Protein AF-A0A4Y9XSY0-F1 (afdb_monomer)

Solvent-accessible surface area (backbone atoms only — not comparable to full-atom values): 12096 Å² total; per-residue (Å²): 140,86,88,85,84,86,86,82,88,79,80,91,76,81,90,73,87,72,81,80,71,83,76,76,81,75,75,74,72,79,76,74,82,82,77,76,49,76,43,68,35,44,34,51,94,69,60,50,71,41,79,90,76,58,26,40,34,36,39,56,67,52,86,50,99,59,61,50,34,76,60,30,32,37,35,37,22,52,83,94,41,76,79,47,47,26,28,33,65,47,81,72,44,73,30,58,38,33,38,28,30,31,34,44,88,38,63,84,46,35,30,41,35,35,50,49,93,48,44,47,67,52,72,68,57,42,48,50,50,58,77,40,37,88,78,31,45,68,64,66,69,58,56,79,91,44,60,84,38,76,61,63,70,43,90,89,50,80,72,67,82,74,91,67,51,69,70,56,48,54,54,48,54,54,52,51,60,68,72,63,81,80,85,89,77,84,73,84,81,83,82,130

Sequence (192 aa):
MFLTFSVGKGKPNAHATSTTVPHEAHTSEPNPPSYAVAIDVAVYDEPEVDISTNSETWVVSEQPGRPLARGHILTLKLGDHAIGSGRISKVAGLARHWVTFRLAGARDGLQIRVPVPWVGLSGYTSYIHTSQFHELSPTPEPHIMFRGSPPFADPDTNPYEFELTTGKEIRLLAKLRTISPECEGLEEHDDD

Secondary structure (DSSP, 8-state):
-PPP-----PPPPP--------------PPPPP----EEEEEB-SSPEEETTTTEEEEEB-S--SS-B-TT-EEEEEETTEEEEEEEEEEEEEE-SSEEEEEEESSSTTEEEEEEGGGB---HHHHHHHHHTGGGS--PSPPPTTTTTSGGGS-TTS--------HHHHHHHHHHHHHH---S---------

Radius of gyration: 26.33 Å; Cα contacts (8 Å, |Δi|>4): 259; chains: 1; bounding box: 65×68×73 Å

Nearest PDB structures (foldseek):
  1v47-assembly1_A  TM=5.977E-01  e=1.155E+00  Thermus thermophilus
  1v47-assembly1_B  TM=4.063E-01  e=1.313E+00  Thermus thermophilus
  5jsj-assembly1_A  TM=5.083E-01  e=7.887E+00  Homo sapiens
  3dzo-assembly1_A  TM=4.390E-01  e=6.939E+00  Toxoplasma gondii

Mean predicted aligned error: 10.31 Å

pLDDT: mean 86.69, std 15.02, range [36.81, 98.62]

Organism: NCBI:txid34475

Foldseek 3Di:
DDDDDDDDDDDDDDDDPPPPDPDPPPPPDPDPDPDAAEWEFEFDPAWDADPVQRATETETQDQTPAAAEARHKYFYDHDPDGPWIFGFHDFPFDALQWTKTDGPPIPPRYIYIYGPVRHPDDLLRLCCCVVCNLVGHCPPPHRPVCCPPPQRPDSPHRSDDDPDDPVNVVVSVVVVVVVPPDDPDPPDPDDD

Structure (mmCIF, N/CA/C/O backbone):
data_AF-A0A4Y9XSY0-F1
#
_entry.id   AF-A0A4Y9XSY0-F1
#
loop_
_atom_site.group_PDB
_atom_site.id
_atom_site.type_symbol
_atom_site.label_atom_id
_atom_site.label_alt_id
_atom_site.label_comp_id
_atom_site.label_asym_id
_atom_site.label_entity_id
_atom_site.label_seq_id
_atom_site.pdbx_PDB_ins_code
_atom_site.Cartn_x
_atom_site.Cartn_y
_atom_site.Cartn_z
_atom_site.occupancy
_atom_site.B_iso_or_equiv
_atom_site.auth_seq_id
_atom_site.auth_comp_id
_atom_site.auth_asym_id
_atom_site.auth_atom_id
_atom_site.pdbx_PDB_model_num
ATOM 1 N N . MET A 1 1 ? 46.014 23.919 41.020 1.00 46.94 1 MET A N 1
ATOM 2 C CA . MET A 1 1 ? 44.769 24.667 40.744 1.00 46.94 1 MET A CA 1
ATOM 3 C C . MET A 1 1 ? 43.670 23.959 41.523 1.00 46.94 1 MET A C 1
ATOM 5 O O . MET A 1 1 ? 43.395 22.808 41.222 1.00 46.94 1 MET A O 1
ATOM 9 N N . PHE A 1 2 ? 43.187 24.560 42.613 1.00 36.81 2 PHE A N 1
ATOM 10 C CA . PHE A 1 2 ? 42.252 23.930 43.555 1.00 36.81 2 PHE A CA 1
ATOM 11 C C . PHE A 1 2 ? 40.842 24.481 43.322 1.00 36.81 2 PHE A C 1
ATOM 13 O O . PHE A 1 2 ? 40.666 25.696 43.299 1.00 36.81 2 PHE A O 1
ATOM 20 N N . LEU A 1 3 ? 39.864 23.592 43.139 1.00 46.31 3 LEU A N 1
ATOM 21 C CA . LEU A 1 3 ? 38.440 23.918 43.048 1.00 46.31 3 LEU A CA 1
ATOM 22 C C . LEU A 1 3 ? 37.7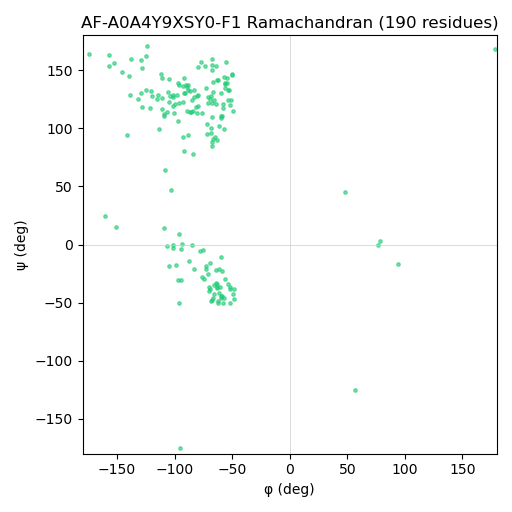88 23.629 44.404 1.00 46.31 3 LEU A C 1
ATOM 24 O O . LEU A 1 3 ? 37.843 22.502 44.894 1.00 46.31 3 LEU A O 1
ATOM 28 N N . THR A 1 4 ? 37.199 24.653 45.019 1.00 51.34 4 THR A N 1
ATOM 29 C CA . THR A 1 4 ? 36.371 24.549 46.224 1.00 51.34 4 THR A CA 1
ATOM 30 C C . THR A 1 4 ? 34.895 24.519 45.832 1.00 51.34 4 THR A C 1
ATOM 32 O O . THR A 1 4 ? 34.461 25.263 44.955 1.00 51.34 4 THR A O 1
ATOM 35 N N . PHE A 1 5 ? 34.112 23.667 46.495 1.00 46.16 5 PHE A N 1
ATOM 36 C CA . PHE A 1 5 ? 32.665 23.572 46.306 1.00 46.16 5 PHE A CA 1
ATOM 37 C C . PHE A 1 5 ? 31.952 24.083 47.561 1.00 46.16 5 PHE A C 1
ATOM 39 O O . PHE A 1 5 ? 32.226 23.623 48.671 1.00 46.16 5 PHE A O 1
ATOM 46 N N . SER A 1 6 ? 31.037 25.037 47.383 1.00 56.84 6 SER A N 1
ATOM 47 C CA . SER A 1 6 ? 30.149 25.539 48.434 1.00 56.84 6 SER A CA 1
ATOM 48 C C . SER A 1 6 ? 28.932 24.629 48.594 1.00 56.84 6 SER A C 1
ATOM 50 O O . SER A 1 6 ? 28.208 24.361 47.639 1.00 56.84 6 SER A O 1
ATOM 52 N N . VAL A 1 7 ? 28.686 24.192 49.829 1.00 59.25 7 VAL A N 1
ATOM 53 C CA . VAL A 1 7 ? 27.512 23.408 50.232 1.00 59.25 7 VAL A CA 1
ATOM 54 C C . VAL A 1 7 ? 26.357 24.357 50.563 1.00 59.25 7 VAL A C 1
ATOM 56 O O . VAL A 1 7 ? 26.424 25.117 51.530 1.00 59.25 7 VAL A O 1
ATOM 59 N N . GLY A 1 8 ? 25.288 24.310 49.766 1.00 62.34 8 GLY A N 1
ATOM 60 C CA . GLY A 1 8 ? 24.030 25.009 50.031 1.00 62.34 8 GLY A CA 1
ATOM 61 C C . GLY A 1 8 ? 23.113 24.199 50.953 1.00 62.34 8 GLY A C 1
ATOM 62 O O . GLY A 1 8 ? 22.783 23.053 50.660 1.00 62.34 8 GLY A O 1
ATOM 63 N N . LYS A 1 9 ? 22.688 24.802 52.069 1.00 62.09 9 LYS A N 1
ATOM 64 C CA . LYS A 1 9 ? 21.683 24.257 52.998 1.00 62.09 9 LYS A CA 1
ATOM 65 C C . LYS A 1 9 ? 20.271 24.416 52.417 1.00 62.09 9 LYS A C 1
ATOM 67 O O . LYS A 1 9 ? 19.777 25.536 52.307 1.00 62.09 9 LYS A O 1
ATOM 72 N N . GLY A 1 10 ? 19.614 23.300 52.096 1.00 62.81 10 GLY A N 1
ATOM 73 C CA . GLY A 1 10 ? 18.187 23.232 51.758 1.00 62.81 10 GLY A CA 1
ATOM 74 C C . GLY A 1 10 ? 17.309 23.003 52.996 1.00 62.81 10 GLY A C 1
ATOM 75 O O . GLY A 1 10 ? 17.667 22.226 53.876 1.00 62.81 10 GLY A O 1
ATOM 76 N N . LYS A 1 11 ? 16.186 23.728 53.065 1.00 64.50 11 LYS A N 1
ATOM 77 C CA . LYS A 1 11 ? 15.225 23.830 54.182 1.00 64.50 11 LYS A CA 1
ATOM 78 C C . LYS A 1 11 ? 14.489 22.512 54.511 1.00 64.50 11 LYS A C 1
ATOM 80 O O . LYS A 1 11 ? 14.254 21.718 53.604 1.00 64.50 11 LYS A O 1
ATOM 85 N N . PRO A 1 12 ? 14.034 22.321 55.768 1.00 61.88 12 PRO A N 1
ATOM 86 C CA . PRO A 1 12 ? 13.161 21.210 56.146 1.00 61.88 12 PRO A CA 1
ATOM 87 C C . PRO A 1 12 ? 11.755 21.413 55.567 1.00 61.88 12 PRO A C 1
ATOM 89 O O . PRO A 1 12 ? 11.116 22.433 55.825 1.00 61.88 12 PRO A O 1
ATOM 92 N N . ASN A 1 13 ? 11.289 20.450 54.769 1.00 57.22 13 ASN A N 1
ATOM 93 C CA . ASN A 1 13 ? 9.946 20.455 54.199 1.00 57.22 13 ASN A CA 1
ATOM 94 C C . ASN A 1 13 ? 8.988 19.674 55.107 1.00 57.22 13 ASN A C 1
ATOM 96 O O . ASN A 1 13 ? 9.340 18.617 55.634 1.00 57.22 13 ASN A O 1
ATOM 100 N N . ALA A 1 14 ? 7.804 20.242 55.315 1.00 59.41 14 ALA A N 1
ATOM 101 C CA . ALA A 1 14 ? 6.792 19.761 56.240 1.00 59.41 14 ALA A CA 1
ATOM 102 C C . ALA A 1 14 ? 6.267 18.371 55.849 1.00 59.41 14 ALA A C 1
ATOM 104 O O . ALA A 1 14 ? 6.074 18.057 54.675 1.00 59.41 14 ALA A O 1
ATOM 105 N N . HIS A 1 15 ? 6.035 17.549 56.871 1.00 52.09 15 HIS A N 1
ATOM 106 C CA . HIS A 1 15 ? 5.538 16.184 56.774 1.00 52.09 15 HIS A CA 1
ATOM 107 C C . HIS A 1 15 ? 4.149 16.128 56.121 1.00 52.09 15 HIS A C 1
ATOM 109 O O . HIS A 1 15 ? 3.137 16.365 56.776 1.00 52.09 15 HIS A O 1
ATOM 115 N N . ALA A 1 16 ? 4.104 15.757 54.841 1.00 59.97 16 ALA A N 1
ATOM 116 C CA . ALA A 1 16 ? 2.913 15.205 54.211 1.00 59.97 16 ALA A CA 1
ATOM 117 C C . ALA A 1 16 ? 2.868 13.699 54.508 1.00 59.97 16 ALA A C 1
ATOM 119 O O . ALA A 1 16 ? 3.746 12.939 54.091 1.00 59.97 16 ALA A O 1
ATOM 120 N N . THR A 1 17 ? 1.861 13.269 55.263 1.00 60.41 17 THR A N 1
ATOM 121 C CA . THR A 1 17 ? 1.534 11.866 55.530 1.00 60.41 17 THR A CA 1
ATOM 122 C C . THR A 1 17 ? 1.151 11.175 54.222 1.00 60.41 17 THR A C 1
ATOM 124 O O . THR A 1 17 ? -0.004 11.161 53.803 1.00 60.41 17 THR A O 1
ATOM 127 N N . SER A 1 18 ? 2.156 10.612 53.553 1.00 53.75 18 SER A N 1
ATOM 128 C CA . SER A 1 18 ? 1.964 9.720 52.415 1.00 53.75 18 SER A CA 1
ATOM 129 C C . SER A 1 18 ? 1.310 8.441 52.923 1.00 53.75 18 SER A C 1
ATOM 131 O O . SER A 1 18 ? 1.921 7.659 53.648 1.00 53.75 18 SER A O 1
ATOM 133 N N . THR A 1 19 ? 0.040 8.254 52.570 1.00 63.91 19 THR A N 1
ATOM 134 C CA . THR A 1 19 ? -0.643 6.969 52.710 1.00 63.91 19 THR A CA 1
ATOM 135 C C . THR A 1 19 ? -0.005 6.026 51.699 1.00 63.91 19 THR A C 1
ATOM 137 O O . THR A 1 19 ? -0.308 6.069 50.509 1.00 63.91 19 THR A O 1
ATOM 140 N N . THR A 1 20 ? 0.955 5.239 52.176 1.00 64.44 20 THR A N 1
ATOM 141 C CA . THR A 1 20 ? 1.645 4.202 51.414 1.00 64.44 20 THR A CA 1
ATOM 142 C C . THR A 1 20 ? 0.644 3.101 51.088 1.00 64.44 20 THR A C 1
ATOM 144 O O . THR A 1 20 ? 0.434 2.181 51.875 1.00 64.44 20 THR A O 1
ATOM 147 N N . VAL A 1 21 ? -0.020 3.219 49.939 1.00 71.50 21 VAL A N 1
ATOM 148 C CA . VAL A 1 21 ? -0.782 2.111 49.365 1.00 71.50 21 VAL A CA 1
ATOM 149 C C . VAL A 1 21 ? 0.244 1.034 48.994 1.00 71.50 21 VAL A C 1
ATOM 151 O O . VAL A 1 21 ? 1.218 1.360 48.309 1.00 71.50 21 VAL A O 1
ATOM 154 N N . PRO A 1 22 ? 0.108 -0.213 49.480 1.00 65.31 22 PRO A N 1
ATOM 155 C CA . PRO A 1 22 ? 1.024 -1.288 49.132 1.00 65.31 22 PRO A CA 1
ATOM 156 C C . PRO A 1 22 ? 0.998 -1.471 47.616 1.00 65.31 22 PRO A C 1
ATOM 158 O O . PRO A 1 22 ? -0.008 -1.861 47.031 1.00 65.31 22 PRO A O 1
ATOM 161 N N . HIS A 1 23 ? 2.111 -1.113 46.985 1.00 61.78 23 HIS A N 1
ATOM 162 C CA . HIS A 1 23 ? 2.317 -1.263 45.559 1.00 61.78 23 HIS A CA 1
ATOM 163 C C . HIS A 1 23 ? 2.487 -2.762 45.307 1.00 61.78 23 HIS A C 1
ATOM 165 O O . HIS A 1 23 ? 3.573 -3.308 45.510 1.00 61.78 23 HIS A O 1
ATOM 171 N N . GLU A 1 24 ? 1.398 -3.448 44.948 1.00 69.19 24 GLU A N 1
ATOM 172 C CA . GLU A 1 24 ? 1.475 -4.822 44.461 1.00 69.19 24 GLU A CA 1
ATOM 173 C C . GLU A 1 24 ? 2.497 -4.845 43.326 1.00 69.19 24 GLU A C 1
ATOM 175 O O . GLU A 1 24 ? 2.405 -4.096 42.346 1.00 69.19 24 GLU A O 1
ATOM 180 N N . ALA A 1 25 ? 3.540 -5.651 43.513 1.00 65.62 25 ALA A N 1
ATOM 181 C CA . ALA A 1 25 ? 4.541 -5.894 42.499 1.00 65.62 25 ALA A CA 1
ATOM 182 C C . ALA A 1 25 ? 3.852 -6.663 41.370 1.00 65.62 25 ALA A C 1
ATOM 184 O O . ALA A 1 25 ? 3.813 -7.893 41.380 1.00 65.62 25 ALA A O 1
ATOM 185 N N . HIS A 1 26 ? 3.274 -5.926 40.419 1.00 62.09 26 HIS A N 1
ATOM 186 C CA . HIS A 1 26 ? 2.841 -6.470 39.144 1.00 62.09 26 HIS A CA 1
ATOM 187 C C . HIS A 1 26 ? 4.066 -7.113 38.502 1.00 62.09 26 HIS A C 1
ATOM 189 O O . HIS A 1 26 ? 4.942 -6.449 37.948 1.00 62.09 26 HIS A O 1
ATOM 195 N N . THR A 1 27 ? 4.142 -8.430 38.641 1.00 63.41 27 THR A N 1
ATOM 196 C CA . THR A 1 27 ? 5.048 -9.288 37.899 1.00 63.41 27 THR A CA 1
ATOM 197 C C . THR A 1 27 ? 4.593 -9.166 36.455 1.00 63.41 27 THR A C 1
ATOM 199 O O . THR A 1 27 ? 3.630 -9.801 36.039 1.00 63.41 27 THR A O 1
ATOM 202 N N . SER A 1 28 ? 5.204 -8.236 35.718 1.00 66.56 28 SER A N 1
ATOM 203 C CA . SER A 1 28 ? 4.938 -8.078 34.296 1.00 66.56 28 SER A CA 1
ATOM 204 C C . SER A 1 28 ? 5.307 -9.395 33.630 1.00 66.56 28 SER A C 1
ATOM 206 O O . SER A 1 28 ? 6.493 -9.737 33.566 1.00 66.56 28 SER A O 1
ATOM 208 N N . GLU A 1 29 ? 4.309 -10.150 33.180 1.00 67.12 29 GLU A N 1
ATOM 209 C CA . GLU A 1 29 ? 4.570 -11.300 32.329 1.00 67.12 29 GLU A CA 1
ATOM 210 C C . GLU A 1 29 ? 5.423 -10.827 31.142 1.00 67.12 29 GLU A C 1
ATOM 212 O O . GLU A 1 29 ? 5.148 -9.766 30.565 1.00 67.12 29 GLU A O 1
ATOM 217 N N . PRO A 1 30 ? 6.505 -11.548 30.806 1.00 72.12 30 PRO A N 1
ATOM 218 C CA . PRO A 1 30 ? 7.340 -11.187 29.677 1.00 72.12 30 PRO A CA 1
ATOM 219 C C . PRO A 1 30 ? 6.464 -11.172 28.427 1.00 72.12 30 PRO A C 1
ATOM 221 O O . PRO A 1 30 ? 5.894 -12.197 28.054 1.00 72.12 30 PRO A O 1
ATOM 224 N N . ASN A 1 31 ? 6.346 -9.999 27.798 1.00 64.50 31 ASN A N 1
ATOM 225 C CA . ASN A 1 31 ? 5.617 -9.863 26.544 1.00 64.50 31 ASN A CA 1
ATOM 226 C C . ASN A 1 31 ? 6.132 -10.933 25.571 1.00 64.50 31 ASN A C 1
ATOM 228 O O . ASN A 1 31 ? 7.346 -10.980 25.327 1.00 64.50 31 ASN A O 1
ATOM 232 N N . PRO A 1 32 ? 5.255 -11.791 25.022 1.00 60.91 32 PRO A N 1
ATOM 233 C CA . PRO A 1 32 ? 5.688 -12.784 24.057 1.00 60.91 32 PRO A CA 1
ATOM 234 C C . PRO A 1 32 ? 6.379 -12.073 22.883 1.00 60.91 32 PRO A C 1
ATOM 236 O O . PRO A 1 32 ? 5.985 -10.957 22.519 1.00 60.91 32 PRO A O 1
ATOM 239 N N . PRO A 1 33 ? 7.424 -12.678 22.293 1.00 64.75 33 PRO A N 1
ATOM 240 C CA . PRO A 1 33 ? 8.143 -12.066 21.188 1.00 64.75 33 PRO A CA 1
ATOM 241 C C . PRO A 1 33 ? 7.166 -11.777 20.046 1.00 64.75 33 PRO A C 1
ATOM 243 O O . PRO A 1 33 ? 6.500 -12.671 19.528 1.00 64.75 33 PRO A O 1
ATOM 246 N N . SER A 1 34 ? 7.067 -10.506 19.658 1.00 70.19 34 SER A N 1
ATOM 247 C CA . SER A 1 34 ? 6.306 -10.101 18.479 1.00 70.19 34 SER A CA 1
ATOM 248 C C . SER A 1 34 ? 7.034 -10.625 17.242 1.00 70.19 34 SER A C 1
ATOM 250 O O . SER A 1 34 ? 8.061 -10.075 16.838 1.00 70.19 34 SER A O 1
ATOM 252 N N . TYR A 1 35 ? 6.559 -11.738 16.681 1.00 76.50 35 TYR A N 1
ATOM 253 C CA . TYR A 1 35 ? 7.150 -12.320 15.480 1.00 76.50 35 TYR A CA 1
ATOM 254 C C . TYR A 1 35 ? 6.917 -11.388 14.293 1.00 76.50 35 TYR A C 1
ATOM 256 O O . TYR A 1 35 ? 5.779 -11.073 13.934 1.00 76.50 35 TYR A O 1
ATOM 264 N N . ALA A 1 36 ? 8.005 -10.952 13.662 1.00 85.00 36 ALA A N 1
ATOM 265 C CA . ALA A 1 36 ? 7.908 -10.255 12.394 1.00 85.00 36 ALA A CA 1
ATOM 266 C C . ALA A 1 36 ? 7.394 -11.225 11.321 1.00 85.00 36 ALA A C 1
ATOM 268 O O . ALA A 1 36 ? 7.898 -12.337 11.173 1.00 85.00 36 ALA A O 1
ATOM 269 N N . VAL A 1 37 ? 6.385 -10.798 10.567 1.00 92.06 37 VAL A N 1
ATOM 270 C CA . VAL A 1 37 ? 5.830 -11.574 9.455 1.00 92.06 37 VAL A CA 1
ATOM 271 C C . VAL A 1 37 ? 6.637 -11.261 8.201 1.00 92.06 37 VAL A C 1
ATOM 273 O O . VAL A 1 37 ? 6.578 -10.129 7.719 1.00 92.06 37 VAL A O 1
ATOM 276 N N . ALA A 1 38 ? 7.360 -12.251 7.677 1.00 95.81 38 ALA A N 1
ATOM 277 C CA . ALA A 1 38 ? 8.033 -12.171 6.383 1.00 95.81 38 ALA A CA 1
ATOM 278 C C . ALA A 1 38 ? 7.105 -12.651 5.255 1.00 95.81 38 ALA A C 1
ATOM 280 O O . ALA A 1 38 ? 6.407 -13.654 5.419 1.00 95.81 38 ALA A O 1
ATOM 281 N N . ILE A 1 39 ? 7.068 -11.925 4.136 1.00 97.75 39 ILE A N 1
ATOM 282 C CA . ILE A 1 39 ? 6.217 -12.221 2.977 1.00 97.75 39 ILE A CA 1
ATOM 283 C C . ILE A 1 39 ? 7.019 -12.000 1.699 1.00 97.75 39 ILE A C 1
ATOM 285 O O . ILE A 1 39 ? 7.575 -10.923 1.488 1.00 97.75 39 ILE A O 1
ATOM 289 N N . ASP A 1 40 ? 7.021 -12.998 0.828 1.00 98.06 40 ASP A N 1
ATOM 290 C CA . ASP A 1 40 ? 7.536 -12.854 -0.527 1.00 98.06 40 ASP A CA 1
ATOM 291 C C . ASP A 1 40 ? 6.458 -12.247 -1.428 1.00 98.06 40 ASP A C 1
ATOM 293 O O . ASP A 1 40 ? 5.303 -12.678 -1.401 1.00 98.06 40 ASP A O 1
ATOM 297 N N . VAL A 1 41 ? 6.828 -11.236 -2.212 1.00 98.38 41 VAL A N 1
ATOM 298 C CA . VAL A 1 41 ? 5.901 -10.501 -3.076 1.00 98.38 41 VAL A CA 1
ATOM 299 C C . VAL A 1 41 ? 6.458 -10.456 -4.491 1.00 98.38 41 VAL A C 1
ATOM 301 O O . VAL A 1 41 ? 7.526 -9.885 -4.710 1.00 98.38 41 VAL A O 1
ATOM 304 N N . ALA A 1 42 ? 5.730 -11.045 -5.440 1.00 98.44 42 ALA A N 1
ATOM 305 C CA . ALA A 1 42 ? 6.053 -10.952 -6.858 1.00 98.44 42 ALA A CA 1
ATOM 306 C C . ALA A 1 42 ? 5.723 -9.548 -7.386 1.00 98.44 42 ALA A C 1
ATOM 308 O O . ALA A 1 42 ? 4.663 -8.989 -7.082 1.00 98.44 42 ALA A O 1
ATOM 309 N N . VAL A 1 43 ? 6.643 -8.971 -8.154 1.00 98.50 43 VAL A N 1
ATOM 310 C CA . VAL A 1 43 ? 6.498 -7.642 -8.759 1.00 98.50 43 VAL A CA 1
ATOM 311 C C . VAL A 1 43 ? 6.689 -7.711 -10.272 1.00 98.50 43 VAL A C 1
ATOM 313 O O . VAL A 1 43 ? 7.215 -8.696 -10.787 1.00 98.50 43 VAL A O 1
ATOM 316 N N . TYR A 1 44 ? 6.229 -6.684 -10.984 1.00 98.19 44 TYR A N 1
ATOM 317 C CA . TYR A 1 44 ? 6.518 -6.522 -12.411 1.00 98.19 44 TYR A CA 1
ATOM 318 C C . TYR A 1 44 ? 8.006 -6.225 -12.662 1.00 98.19 44 TYR A C 1
ATOM 320 O O . TYR A 1 44 ? 8.715 -5.758 -11.770 1.00 98.19 44 TYR A O 1
ATOM 328 N N . ASP A 1 45 ? 8.447 -6.478 -13.896 1.00 97.75 45 ASP A N 1
ATOM 329 C CA . ASP A 1 45 ? 9.849 -6.397 -14.326 1.00 97.75 45 ASP A CA 1
ATOM 330 C C . ASP A 1 45 ? 10.44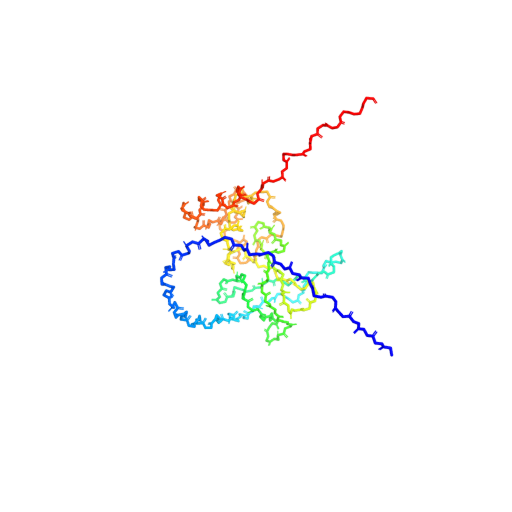9 -4.990 -14.227 1.00 97.75 45 ASP A C 1
ATOM 332 O O . ASP A 1 45 ? 11.633 -4.841 -13.920 1.00 97.75 45 ASP A O 1
ATOM 336 N N . GLU A 1 46 ? 9.636 -3.959 -14.456 1.00 97.62 46 GLU A N 1
ATOM 337 C CA . GLU A 1 46 ? 10.075 -2.566 -14.479 1.00 97.62 46 GLU A CA 1
ATOM 338 C C . GLU A 1 46 ? 9.436 -1.768 -13.333 1.00 97.62 46 GLU A C 1
ATOM 340 O O . GLU A 1 46 ? 8.204 -1.742 -13.208 1.00 97.62 46 GLU A O 1
ATOM 345 N N . PRO A 1 47 ? 10.238 -1.094 -12.489 1.00 97.88 47 PRO A N 1
ATOM 346 C CA . PRO A 1 47 ? 9.706 -0.188 -11.488 1.00 97.88 47 PRO A CA 1
ATOM 347 C C . PRO A 1 47 ? 9.339 1.165 -12.098 1.00 97.88 47 PRO A C 1
ATOM 349 O O . PRO A 1 47 ? 9.972 1.657 -13.033 1.00 97.88 47 PRO A O 1
ATOM 352 N N . GLU A 1 48 ? 8.373 1.838 -11.484 1.00 97.94 48 GLU A N 1
ATOM 353 C CA . GLU A 1 48 ? 8.087 3.236 -11.785 1.00 97.94 48 GLU A CA 1
ATOM 354 C C . GLU A 1 48 ? 9.063 4.136 -11.019 1.00 97.94 48 GLU A C 1
ATOM 356 O O . GLU A 1 48 ? 9.077 4.143 -9.784 1.00 97.94 48 GLU A O 1
ATOM 361 N N . VAL A 1 49 ? 9.876 4.906 -11.742 1.00 98.00 49 VAL A N 1
ATOM 362 C CA . VAL A 1 49 ? 10.847 5.834 -11.149 1.00 98.00 49 VAL A CA 1
ATOM 363 C C . VAL A 1 49 ? 10.305 7.257 -11.204 1.00 98.00 49 VAL A C 1
ATOM 365 O O . VAL A 1 49 ? 10.084 7.809 -12.281 1.00 98.00 49 VAL A O 1
ATOM 368 N N . ASP A 1 50 ? 10.136 7.873 -10.038 1.00 96.94 50 ASP A N 1
ATOM 369 C CA . ASP A 1 50 ? 9.824 9.294 -9.918 1.00 96.94 50 ASP A CA 1
ATOM 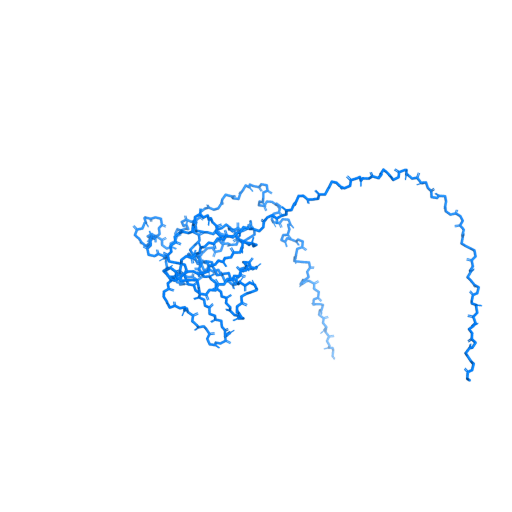370 C C . ASP A 1 50 ? 11.111 10.084 -9.654 1.00 96.94 50 ASP A C 1
ATOM 372 O O . ASP A 1 50 ? 11.677 10.067 -8.557 1.00 96.94 50 ASP A O 1
ATOM 376 N N . ILE A 1 51 ? 11.560 10.801 -10.687 1.00 96.94 51 ILE A N 1
ATOM 377 C CA . ILE A 1 51 ? 12.785 11.611 -10.677 1.00 96.94 51 ILE A CA 1
ATOM 378 C C . ILE A 1 51 ? 12.685 12.759 -9.664 1.00 96.94 51 ILE A C 1
ATOM 380 O O . ILE A 1 51 ? 13.686 13.128 -9.054 1.00 96.94 51 ILE A O 1
ATOM 384 N N . SER A 1 52 ? 11.488 13.319 -9.459 1.00 96.62 52 SER A N 1
ATOM 385 C CA . SER A 1 52 ? 11.301 14.495 -8.600 1.00 96.62 52 SER A CA 1
ATOM 386 C C . SER A 1 52 ? 11.507 14.167 -7.122 1.00 96.62 52 SER A C 1
ATOM 388 O O . SER A 1 52 ? 12.088 14.955 -6.377 1.00 96.62 52 SER A O 1
ATOM 390 N N . THR A 1 53 ? 11.077 12.973 -6.712 1.00 95.06 53 THR A N 1
ATOM 391 C CA . THR A 1 53 ? 11.193 12.484 -5.335 1.00 95.06 53 THR A CA 1
ATOM 392 C C . THR A 1 53 ? 12.352 11.508 -5.143 1.00 95.06 53 THR A C 1
ATOM 394 O O . THR A 1 53 ? 12.595 11.074 -4.014 1.00 95.06 53 THR A O 1
ATOM 397 N N . ASN A 1 54 ? 13.065 11.169 -6.225 1.00 96.00 54 ASN A N 1
ATOM 398 C CA . ASN A 1 54 ? 14.060 10.099 -6.279 1.00 96.00 54 ASN A CA 1
ATOM 399 C C . ASN A 1 54 ? 13.518 8.798 -5.655 1.00 96.00 54 ASN A C 1
ATOM 401 O O . ASN A 1 54 ? 14.166 8.174 -4.810 1.00 96.00 54 ASN A O 1
ATOM 405 N N . SER A 1 55 ? 12.281 8.441 -6.011 1.00 97.06 55 SER A N 1
ATOM 406 C CA . SER A 1 55 ? 11.614 7.248 -5.497 1.00 97.06 55 SER A CA 1
ATOM 407 C C . SER A 1 55 ? 11.414 6.201 -6.582 1.00 97.06 55 SER A C 1
ATOM 409 O O . SER A 1 55 ? 11.230 6.514 -7.755 1.00 97.06 55 SER A O 1
ATOM 411 N N . GLU A 1 56 ? 11.477 4.939 -6.174 1.00 97.81 56 GLU A N 1
ATOM 412 C CA . GLU A 1 56 ? 11.306 3.784 -7.047 1.00 97.81 56 GLU A CA 1
ATOM 413 C C . GLU A 1 56 ? 10.143 2.956 -6.509 1.00 97.81 56 GLU A C 1
ATOM 415 O O . GLU A 1 56 ? 10.189 2.456 -5.381 1.00 97.81 56 GLU A O 1
ATOM 420 N N . THR A 1 57 ? 9.087 2.832 -7.306 1.00 98.44 57 THR A N 1
ATOM 421 C CA . THR A 1 57 ? 7.858 2.138 -6.932 1.00 98.44 57 THR A CA 1
ATOM 422 C C . THR A 1 57 ? 7.732 0.836 -7.705 1.00 98.44 57 THR A C 1
ATOM 424 O O . THR A 1 57 ? 7.489 0.834 -8.909 1.00 98.44 57 THR A O 1
ATOM 427 N N . TRP A 1 58 ? 7.832 -0.282 -6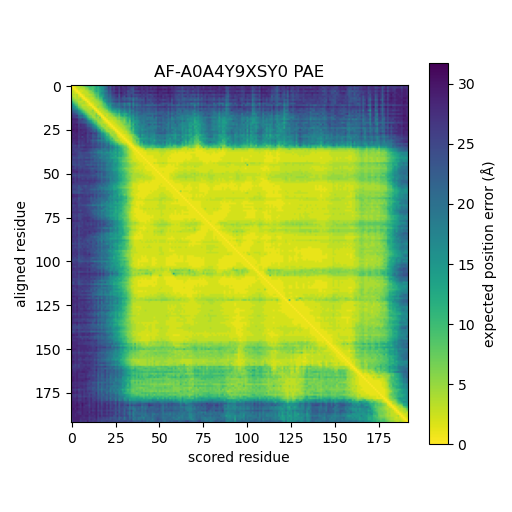.991 1.00 98.44 58 TRP A N 1
ATOM 428 C CA . TRP A 1 58 ? 7.580 -1.607 -7.552 1.00 98.44 58 TRP A CA 1
ATOM 429 C C . TRP A 1 58 ? 6.096 -1.942 -7.475 1.00 98.44 58 TRP A C 1
ATOM 431 O O . TRP A 1 58 ? 5.470 -1.783 -6.425 1.00 98.44 58 TRP A O 1
ATOM 441 N N . VAL A 1 59 ? 5.521 -2.413 -8.575 1.00 98.44 59 VAL A N 1
ATOM 442 C CA . VAL A 1 59 ? 4.098 -2.758 -8.646 1.00 98.44 59 VAL A CA 1
ATOM 443 C C . VAL A 1 59 ? 3.942 -4.262 -8.443 1.00 98.44 59 VAL A C 1
ATOM 445 O O . VAL A 1 59 ? 4.622 -5.049 -9.097 1.00 98.44 59 VAL A O 1
ATOM 448 N N . VAL A 1 60 ? 3.065 -4.666 -7.524 1.00 98.56 60 VAL A N 1
ATOM 449 C CA . VAL A 1 60 ? 2.794 -6.087 -7.259 1.00 98.56 60 VAL A CA 1
ATOM 450 C C . VAL A 1 60 ? 2.072 -6.711 -8.453 1.00 98.56 60 VAL A C 1
ATOM 452 O O . VAL A 1 60 ? 1.046 -6.182 -8.883 1.00 98.56 60 VAL A O 1
ATOM 455 N N . SER A 1 61 ? 2.602 -7.825 -8.961 1.00 98.25 61 SER A N 1
ATOM 456 C CA . SER A 1 61 ? 2.071 -8.541 -10.130 1.00 98.25 61 SER A CA 1
ATOM 457 C C . SER A 1 61 ? 1.118 -9.678 -9.760 1.00 98.25 61 SER A C 1
ATOM 459 O O . SER A 1 61 ? 0.168 -9.955 -10.491 1.00 98.25 61 SER A O 1
ATOM 461 N N . GLU A 1 62 ? 1.327 -10.307 -8.602 1.00 98.19 62 GLU A N 1
ATOM 462 C CA . GLU A 1 62 ? 0.533 -11.448 -8.142 1.00 98.19 62 GLU A CA 1
ATOM 463 C C . GLU A 1 62 ? 0.005 -11.250 -6.724 1.00 98.19 62 GLU A C 1
ATOM 465 O O . GLU A 1 62 ? 0.618 -10.587 -5.884 1.00 98.19 62 GLU A O 1
ATOM 470 N N . GLN A 1 63 ? -1.135 -11.878 -6.433 1.00 98.12 63 GLN A N 1
ATOM 471 C CA . GLN A 1 63 ? -1.709 -11.833 -5.099 1.00 98.12 63 GLN A CA 1
ATOM 472 C C . GLN A 1 63 ? -0.770 -12.518 -4.089 1.00 98.12 63 GLN A C 1
ATOM 474 O O . GLN A 1 63 ? -0.504 -13.715 -4.215 1.00 98.12 63 GLN A O 1
ATOM 479 N N . PRO A 1 64 ? -0.307 -11.810 -3.044 1.00 98.06 64 PRO A N 1
ATOM 480 C CA . PRO A 1 64 ? 0.511 -12.421 -2.008 1.00 98.06 64 PRO A CA 1
ATOM 481 C C . PRO A 1 64 ? -0.312 -13.428 -1.201 1.00 98.06 64 PRO A C 1
ATOM 483 O O . PRO A 1 64 ? -1.522 -13.271 -1.027 1.00 98.06 64 PRO A O 1
ATOM 486 N N . GLY A 1 65 ? 0.359 -14.421 -0.606 1.00 96.94 65 GLY A N 1
ATOM 487 C CA . GLY A 1 65 ? -0.297 -15.456 0.209 1.00 96.94 65 GLY A CA 1
ATOM 488 C C . GLY A 1 65 ? -1.060 -14.925 1.433 1.00 96.94 65 GLY A C 1
ATOM 489 O O . GLY A 1 65 ? -1.807 -15.664 2.071 1.00 96.94 65 GLY A O 1
ATOM 490 N N . ARG A 1 66 ? -0.889 -13.641 1.776 1.00 96.62 66 ARG A N 1
ATOM 491 C CA . ARG A 1 66 ? -1.701 -12.936 2.769 1.00 96.62 66 ARG A CA 1
ATOM 492 C C . ARG A 1 66 ? -1.761 -11.431 2.492 1.00 96.62 66 ARG A C 1
ATOM 494 O O . ARG A 1 66 ? -0.808 -10.900 1.919 1.00 96.62 66 ARG A O 1
ATOM 501 N N . PRO A 1 67 ? -2.806 -10.726 2.967 1.00 97.50 67 PRO A N 1
ATOM 502 C CA . PRO A 1 67 ? -2.895 -9.279 2.819 1.00 97.50 67 PRO A CA 1
ATOM 503 C C . PRO A 1 67 ? -1.681 -8.552 3.406 1.00 97.50 67 PRO A C 1
ATOM 505 O O . PRO A 1 67 ? -1.231 -8.851 4.518 1.00 97.50 67 PRO A O 1
ATOM 508 N N . LEU A 1 68 ? -1.151 -7.583 2.664 1.00 97.88 68 LEU A N 1
ATOM 509 C CA . LEU A 1 68 ? 0.013 -6.801 3.071 1.00 97.88 68 LEU A CA 1
ATOM 510 C C . LEU A 1 68 ? -0.410 -5.693 4.036 1.00 97.88 68 LEU A C 1
ATOM 512 O O . LEU A 1 68 ? -1.311 -4.917 3.737 1.00 97.88 68 LEU A O 1
ATOM 516 N N . ALA A 1 69 ? 0.239 -5.608 5.195 1.00 96.94 69 ALA A N 1
ATOM 517 C CA . ALA A 1 69 ? -0.108 -4.663 6.248 1.00 96.94 69 ALA A CA 1
ATOM 518 C C . ALA A 1 69 ? 1.145 -4.035 6.867 1.00 96.94 69 ALA A C 1
ATOM 520 O O . ALA A 1 69 ? 2.257 -4.566 6.785 1.00 96.94 69 ALA A O 1
ATOM 521 N N . ARG A 1 70 ? 0.961 -2.886 7.523 1.00 96.31 70 ARG A N 1
ATOM 522 C CA . ARG A 1 70 ? 2.041 -2.179 8.222 1.00 96.31 70 ARG A CA 1
ATOM 523 C C . ARG A 1 70 ? 2.762 -3.113 9.200 1.00 96.31 70 ARG A C 1
ATOM 525 O O . ARG A 1 70 ? 2.127 -3.792 9.996 1.00 96.31 70 ARG A O 1
ATOM 532 N N . GLY A 1 71 ? 4.093 -3.088 9.16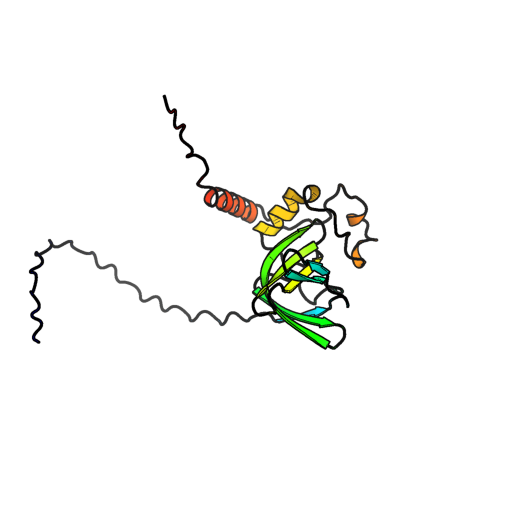9 1.00 95.56 71 GLY A N 1
ATOM 533 C CA . GLY A 1 71 ? 4.952 -3.917 10.014 1.00 95.56 71 GLY A CA 1
ATOM 534 C C . GLY A 1 71 ? 5.407 -5.229 9.371 1.00 95.56 71 GLY A C 1
ATOM 535 O O . GLY A 1 71 ? 6.400 -5.780 9.840 1.00 95.56 71 GLY A O 1
ATOM 536 N N . HIS A 1 72 ? 4.766 -5.693 8.290 1.00 97.31 72 HIS A N 1
ATOM 537 C CA . HIS A 1 72 ? 5.255 -6.849 7.532 1.00 97.31 72 HIS A CA 1
ATOM 538 C C . HIS A 1 72 ? 6.630 -6.564 6.921 1.00 97.31 72 HIS A C 1
ATOM 540 O O . HIS A 1 72 ? 6.897 -5.450 6.464 1.00 97.31 72 HIS A O 1
ATOM 546 N N . ILE A 1 73 ? 7.495 -7.575 6.917 1.00 97.69 73 ILE A N 1
ATOM 547 C CA . ILE A 1 73 ? 8.771 -7.579 6.205 1.00 97.69 73 ILE A CA 1
ATOM 548 C C . ILE A 1 73 ? 8.511 -8.204 4.841 1.00 97.69 73 ILE A C 1
ATOM 550 O O . ILE A 1 73 ? 8.011 -9.321 4.760 1.00 97.69 73 ILE A O 1
ATOM 554 N N . LEU A 1 74 ? 8.817 -7.475 3.777 1.00 98.25 74 LEU A N 1
ATOM 555 C CA . LEU A 1 74 ? 8.643 -7.940 2.411 1.00 98.25 74 LEU A CA 1
ATOM 556 C C . LEU A 1 74 ? 9.987 -8.314 1.804 1.00 98.25 74 LEU A C 1
ATOM 558 O O . LEU A 1 74 ? 10.964 -7.587 1.997 1.00 98.25 74 LEU A O 1
ATOM 562 N N . THR A 1 75 ? 9.990 -9.379 1.013 1.00 98.25 75 THR A N 1
ATOM 563 C CA . THR A 1 75 ? 11.028 -9.679 0.026 1.00 98.25 75 THR A CA 1
ATOM 564 C C . THR A 1 75 ? 10.406 -9.503 -1.354 1.00 98.25 75 THR A C 1
ATOM 566 O O . THR A 1 75 ? 9.456 -10.205 -1.699 1.00 98.25 75 THR A O 1
ATOM 569 N N . LEU A 1 76 ? 10.909 -8.552 -2.135 1.00 98.44 76 LEU A N 1
ATOM 570 C CA . LEU A 1 76 ? 10.453 -8.316 -3.502 1.00 98.44 76 LEU A CA 1
ATOM 571 C C . LEU A 1 76 ? 11.105 -9.346 -4.427 1.00 98.44 76 LEU A C 1
ATOM 573 O O . LEU A 1 76 ? 12.329 -9.511 -4.393 1.00 98.44 76 LEU A O 1
ATOM 577 N N . LYS A 1 77 ? 10.295 -10.028 -5.237 1.00 98.50 77 LYS A N 1
ATOM 578 C CA . LYS A 1 77 ? 10.732 -11.079 -6.155 1.00 98.50 77 LYS A CA 1
ATOM 579 C C . LYS A 1 77 ? 10.393 -10.745 -7.601 1.00 98.50 77 LYS A C 1
ATOM 581 O O . LYS A 1 77 ? 9.254 -10.405 -7.909 1.00 98.50 77 LYS A O 1
ATOM 586 N N . LEU A 1 78 ? 11.387 -10.907 -8.467 1.00 97.69 78 LEU A N 1
ATOM 587 C CA . LEU A 1 78 ? 11.269 -10.851 -9.916 1.00 97.69 78 LEU A CA 1
ATOM 588 C C . LEU A 1 78 ? 11.561 -12.251 -10.474 1.00 97.69 78 LEU A C 1
ATOM 590 O O . LEU A 1 78 ? 12.718 -12.681 -10.540 1.00 97.69 78 LEU A O 1
ATOM 594 N N . GLY A 1 79 ? 10.502 -13.003 -10.781 1.00 96.00 79 GLY A N 1
ATOM 595 C CA . GLY A 1 79 ? 10.600 -14.451 -10.982 1.00 96.00 79 GLY A CA 1
ATOM 596 C C . GLY A 1 79 ? 11.192 -15.133 -9.742 1.00 96.00 79 GLY A C 1
ATOM 597 O O . GLY A 1 79 ? 10.732 -14.914 -8.622 1.00 96.00 79 GLY A O 1
ATOM 598 N N . ASP A 1 80 ? 12.266 -15.900 -9.929 1.00 96.56 80 ASP A N 1
ATOM 599 C CA . ASP A 1 80 ? 12.965 -16.592 -8.836 1.00 96.56 80 ASP A CA 1
ATOM 600 C C . ASP A 1 80 ? 14.012 -15.726 -8.108 1.00 96.56 80 ASP A C 1
ATOM 602 O O . ASP A 1 80 ? 14.656 -16.183 -7.160 1.00 96.56 80 ASP A O 1
ATOM 606 N N . HIS A 1 81 ? 14.198 -14.468 -8.523 1.00 97.56 81 HIS A N 1
ATOM 607 C CA . HIS A 1 81 ? 15.252 -13.599 -7.999 1.00 97.56 81 HIS A CA 1
ATOM 608 C C . HIS A 1 81 ? 14.710 -12.608 -6.970 1.00 97.56 81 HIS A C 1
ATOM 610 O O . HIS A 1 81 ? 13.773 -11.860 -7.238 1.00 97.56 81 HIS A O 1
ATOM 616 N N . ALA A 1 82 ? 15.341 -12.552 -5.796 1.00 97.44 82 ALA A N 1
ATOM 617 C CA . ALA A 1 82 ? 15.072 -11.510 -4.812 1.00 97.44 82 ALA A CA 1
ATOM 618 C C . ALA A 1 82 ? 15.813 -10.222 -5.199 1.00 97.44 82 ALA A C 1
ATOM 620 O O . ALA A 1 82 ? 17.041 -10.208 -5.268 1.00 97.44 82 ALA A O 1
ATOM 621 N N . ILE A 1 83 ? 15.068 -9.141 -5.425 1.00 96.94 83 ILE A N 1
ATOM 622 C CA . ILE A 1 83 ? 15.627 -7.845 -5.852 1.00 96.94 83 ILE A CA 1
ATOM 623 C C . ILE A 1 83 ? 15.791 -6.858 -4.690 1.00 96.94 83 ILE A C 1
ATOM 625 O O . ILE A 1 83 ? 16.530 -5.882 -4.788 1.00 96.94 83 ILE A O 1
ATOM 629 N N . GLY A 1 84 ? 15.121 -7.110 -3.565 1.00 95.94 84 GLY A N 1
ATOM 630 C CA . GLY A 1 84 ? 15.217 -6.263 -2.385 1.00 95.94 84 GLY A CA 1
ATOM 631 C C . GLY A 1 84 ? 14.327 -6.734 -1.246 1.00 95.94 84 GLY A C 1
ATOM 632 O O . GLY A 1 84 ? 13.457 -7.586 -1.419 1.00 95.94 84 GLY A O 1
ATOM 633 N N . SER A 1 85 ? 14.537 -6.161 -0.065 1.00 97.56 85 SER A N 1
ATOM 634 C CA . SER A 1 85 ? 13.722 -6.451 1.112 1.00 97.56 85 SER A CA 1
ATOM 635 C C . SER A 1 85 ? 13.545 -5.222 1.989 1.00 97.56 85 SER A C 1
ATOM 637 O O . SER A 1 85 ? 14.456 -4.402 2.092 1.00 97.56 85 SER A O 1
ATOM 639 N N . GLY A 1 86 ? 12.409 -5.117 2.672 1.00 97.62 86 GLY A N 1
ATOM 640 C CA . GLY A 1 86 ? 12.165 -4.036 3.621 1.00 97.62 86 GLY A CA 1
ATOM 641 C C . GLY A 1 86 ? 10.861 -4.186 4.389 1.00 97.62 86 GLY A C 1
ATOM 642 O O . GLY A 1 86 ? 9.973 -4.946 4.017 1.00 97.62 86 GLY A O 1
ATOM 643 N N . ARG A 1 87 ? 10.728 -3.441 5.485 1.00 97.75 87 ARG A N 1
ATOM 644 C CA . ARG A 1 87 ? 9.531 -3.451 6.332 1.00 97.75 87 ARG A CA 1
ATOM 645 C C . ARG A 1 87 ? 8.528 -2.394 5.884 1.00 97.75 87 ARG A C 1
ATOM 647 O O . ARG A 1 87 ? 8.887 -1.220 5.803 1.00 97.75 87 ARG A O 1
ATOM 654 N N . ILE A 1 88 ? 7.258 -2.762 5.705 1.00 97.81 88 ILE A N 1
ATOM 655 C CA . ILE A 1 88 ? 6.173 -1.804 5.447 1.00 97.81 88 ILE A CA 1
ATOM 656 C C . ILE A 1 88 ? 6.084 -0.825 6.619 1.00 97.81 88 ILE A C 1
ATOM 658 O O . ILE A 1 88 ? 5.689 -1.187 7.731 1.00 97.81 88 ILE A O 1
ATOM 662 N N . SER A 1 89 ? 6.455 0.428 6.373 1.00 96.94 89 SER A N 1
ATOM 663 C CA . SER A 1 89 ? 6.575 1.443 7.424 1.00 96.94 89 SER A CA 1
ATOM 664 C C . SER A 1 89 ? 5.326 2.313 7.545 1.00 96.94 89 SER A C 1
ATOM 666 O O . SER A 1 89 ? 4.785 2.462 8.645 1.00 96.94 89 SER A O 1
ATOM 668 N N . LYS A 1 90 ? 4.861 2.862 6.419 1.00 96.31 90 LYS A N 1
ATOM 669 C CA . LYS A 1 90 ? 3.690 3.737 6.305 1.00 96.31 90 LYS A CA 1
ATOM 670 C C . LYS A 1 90 ? 3.122 3.721 4.885 1.00 96.31 90 LYS A C 1
ATOM 672 O O . LYS A 1 90 ? 3.815 3.330 3.945 1.00 96.31 90 LYS A O 1
ATOM 677 N N . VAL A 1 91 ? 1.884 4.190 4.753 1.00 97.62 91 VAL A N 1
ATOM 678 C CA . VAL A 1 91 ? 1.265 4.524 3.464 1.00 97.62 91 VAL A CA 1
ATOM 679 C C . VAL A 1 91 ? 1.936 5.791 2.932 1.00 97.62 91 VAL A C 1
ATOM 681 O O . VAL A 1 91 ? 2.063 6.775 3.660 1.00 97.62 91 VAL A O 1
ATOM 684 N N . ALA A 1 92 ? 2.430 5.726 1.701 1.00 97.44 92 ALA A N 1
ATOM 685 C CA . ALA A 1 92 ? 3.035 6.835 0.970 1.00 97.44 92 ALA A CA 1
ATOM 686 C C . ALA A 1 92 ? 2.033 7.501 0.017 1.00 97.44 92 ALA A C 1
ATOM 688 O O . ALA A 1 92 ? 2.109 8.705 -0.189 1.00 97.44 92 ALA A O 1
ATOM 689 N N . GLY A 1 93 ? 1.076 6.734 -0.513 1.00 97.38 93 GLY A N 1
ATOM 690 C CA . GLY A 1 93 ? 0.042 7.240 -1.407 1.00 97.38 93 GLY A CA 1
ATOM 691 C C . GLY A 1 93 ? -1.188 6.342 -1.418 1.00 97.38 93 GLY A C 1
ATOM 692 O O . GLY A 1 93 ? -1.099 5.144 -1.135 1.00 97.38 93 GLY A O 1
ATOM 693 N N . LEU A 1 94 ? -2.330 6.944 -1.734 1.00 98.00 94 LEU A N 1
ATOM 694 C CA . LEU A 1 94 ? -3.617 6.275 -1.842 1.00 98.00 94 LEU A CA 1
ATOM 695 C C . LEU A 1 94 ? -4.272 6.698 -3.161 1.00 98.00 94 LEU A C 1
ATOM 697 O O . LEU A 1 94 ? -4.419 7.887 -3.427 1.00 98.00 94 LEU A O 1
ATOM 701 N N . ALA A 1 95 ? -4.633 5.721 -3.982 1.00 97.94 95 ALA A N 1
ATOM 702 C CA . ALA A 1 95 ? -5.412 5.891 -5.202 1.00 97.94 95 ALA A CA 1
ATOM 703 C C . ALA A 1 95 ? -6.655 4.999 -5.112 1.00 97.94 95 ALA A C 1
ATOM 705 O O . ALA A 1 95 ? -6.748 4.156 -4.215 1.00 97.94 95 ALA A O 1
ATOM 706 N N . ARG A 1 96 ? -7.605 5.147 -6.044 1.00 96.88 96 ARG A N 1
ATOM 707 C CA . ARG A 1 96 ? -8.857 4.370 -6.009 1.00 96.88 96 ARG A CA 1
ATOM 708 C C . ARG A 1 96 ? -8.602 2.874 -5.874 1.00 96.88 96 ARG A C 1
ATOM 710 O O . ARG A 1 96 ? -9.118 2.242 -4.960 1.00 96.88 96 ARG A O 1
ATOM 717 N N . HIS A 1 97 ? -7.739 2.327 -6.724 1.00 97.62 97 HIS A N 1
ATOM 718 C CA . HIS A 1 97 ? -7.513 0.881 -6.798 1.00 97.62 97 HIS A CA 1
ATOM 719 C C . HIS A 1 97 ? -6.185 0.420 -6.199 1.00 97.62 97 HIS A C 1
ATOM 721 O O . HIS A 1 97 ? -5.908 -0.782 -6.172 1.00 97.62 97 HIS A O 1
ATOM 727 N N . TRP A 1 98 ? -5.370 1.352 -5.698 1.00 98.38 98 TRP A N 1
ATOM 728 C CA . TRP A 1 98 ? -3.993 1.074 -5.304 1.00 98.38 98 TRP A CA 1
ATOM 729 C C . TRP A 1 98 ? -3.593 1.782 -4.016 1.00 98.38 98 TRP A C 1
ATOM 731 O O . TRP A 1 98 ? -3.959 2.928 -3.763 1.00 98.38 98 TRP A O 1
ATOM 741 N N . VAL A 1 99 ? -2.759 1.106 -3.234 1.00 98.38 99 VAL A N 1
ATOM 742 C CA . VAL A 1 99 ? -2.103 1.650 -2.047 1.00 98.38 99 VAL A CA 1
ATOM 743 C C . VAL A 1 99 ? -0.601 1.574 -2.264 1.00 98.38 99 VAL A C 1
ATOM 745 O O . VAL A 1 99 ? -0.070 0.503 -2.559 1.00 98.38 99 VAL A O 1
ATOM 748 N N . THR A 1 100 ? 0.097 2.690 -2.086 1.00 98.56 100 THR A N 1
ATOM 749 C CA . THR A 1 100 ? 1.559 2.725 -2.147 1.00 98.56 100 THR A CA 1
ATOM 750 C C . THR A 1 100 ? 2.125 2.747 -0.733 1.00 98.56 100 THR A C 1
ATOM 752 O O . THR A 1 100 ? 1.759 3.595 0.083 1.00 98.56 100 THR A O 1
ATOM 755 N N . PHE A 1 101 ? 3.036 1.831 -0.429 1.00 98.44 101 PHE A N 1
ATOM 756 C CA . PHE A 1 101 ? 3.726 1.725 0.850 1.00 98.44 101 PHE A CA 1
ATOM 757 C C . PHE A 1 101 ? 5.198 2.091 0.725 1.00 98.44 101 PHE A C 1
ATOM 759 O O . PHE A 1 101 ? 5.867 1.694 -0.223 1.00 98.44 101 PHE A O 1
ATOM 766 N N . ARG A 1 102 ? 5.734 2.757 1.751 1.00 97.88 102 ARG A N 1
ATOM 767 C CA . ARG A 1 102 ? 7.181 2.959 1.897 1.00 97.88 102 ARG A CA 1
ATOM 768 C C . ARG A 1 102 ? 7.820 1.794 2.647 1.00 97.88 102 ARG A C 1
ATOM 770 O O . ARG A 1 102 ? 7.360 1.439 3.744 1.00 97.88 102 ARG A O 1
ATOM 777 N N . LEU A 1 103 ? 8.928 1.276 2.122 1.00 98.12 103 LEU A N 1
ATOM 778 C CA . LEU A 1 103 ? 9.701 0.205 2.748 1.00 98.12 103 LEU A CA 1
ATOM 779 C C . LEU A 1 103 ? 10.866 0.784 3.564 1.00 98.12 103 LEU A C 1
ATOM 781 O O . LEU A 1 103 ? 11.704 1.516 3.053 1.00 98.12 103 LEU A O 1
ATOM 785 N N . ALA A 1 104 ? 10.901 0.487 4.863 1.00 97.12 104 ALA A N 1
ATOM 786 C CA . ALA A 1 104 ? 11.999 0.857 5.754 1.00 97.12 104 ALA A CA 1
ATOM 787 C C . ALA A 1 104 ? 13.047 -0.259 5.820 1.00 97.12 104 ALA A C 1
ATOM 789 O O . ALA A 1 104 ? 12.693 -1.438 5.847 1.00 97.12 104 ALA A O 1
ATOM 790 N N . GLY A 1 105 ? 14.325 0.117 5.899 1.00 95.75 105 GLY A N 1
ATOM 791 C CA . GLY A 1 105 ? 15.448 -0.830 5.874 1.00 95.75 105 GLY A CA 1
ATOM 792 C C . GLY A 1 105 ? 15.793 -1.355 4.476 1.00 95.75 105 GLY A C 1
ATOM 793 O O . GLY A 1 105 ? 16.678 -2.192 4.357 1.00 95.75 105 GLY A O 1
ATOM 794 N N . ALA A 1 106 ? 15.107 -0.863 3.443 1.00 94.75 106 ALA A N 1
ATOM 795 C CA . ALA A 1 106 ? 15.461 -1.079 2.048 1.00 94.75 106 ALA A CA 1
ATOM 796 C C . ALA A 1 106 ? 16.293 0.098 1.505 1.00 94.75 106 ALA A C 1
ATOM 798 O O . ALA A 1 106 ? 16.612 1.027 2.250 1.00 94.75 106 ALA A O 1
ATOM 799 N N . ARG A 1 107 ? 16.611 0.077 0.202 1.00 94.06 107 ARG A N 1
ATOM 800 C CA . ARG A 1 107 ? 17.210 1.223 -0.500 1.00 94.06 107 ARG A CA 1
ATOM 801 C C . ARG A 1 107 ? 16.350 2.478 -0.306 1.00 94.06 107 ARG A C 1
ATOM 803 O O . ARG A 1 107 ? 15.120 2.392 -0.275 1.00 94.06 107 ARG A O 1
ATOM 810 N N . ASP A 1 108 ? 16.991 3.638 -0.178 1.00 94.31 108 ASP A N 1
ATOM 811 C CA . ASP A 1 108 ? 16.276 4.907 -0.046 1.00 94.31 108 ASP A CA 1
ATOM 812 C C . ASP A 1 108 ? 15.320 5.129 -1.221 1.00 94.31 108 ASP A C 1
ATOM 814 O O . ASP A 1 108 ? 15.623 4.801 -2.365 1.00 94.31 108 ASP A O 1
ATOM 818 N N . GLY A 1 109 ? 14.131 5.647 -0.908 1.00 93.94 109 GLY A N 1
ATOM 819 C CA . GLY A 1 109 ? 13.083 5.880 -1.899 1.00 93.94 109 GLY A CA 1
ATOM 820 C C . GLY A 1 109 ? 12.325 4.629 -2.356 1.00 93.94 109 GLY A C 1
ATOM 821 O O . GLY A 1 109 ? 11.393 4.784 -3.140 1.00 93.94 109 GLY A O 1
ATOM 822 N N . LEU A 1 110 ? 12.647 3.425 -1.858 1.00 97.56 110 LEU A N 1
ATOM 823 C CA . LEU A 1 110 ? 11.954 2.200 -2.265 1.00 97.56 110 LEU A CA 1
ATOM 824 C C . LEU A 1 110 ? 10.508 2.154 -1.748 1.00 97.56 110 LEU A C 1
ATOM 826 O O . LEU A 1 110 ? 10.228 2.242 -0.540 1.00 97.56 110 LEU A O 1
ATOM 830 N N . GLN A 1 111 ? 9.586 1.966 -2.682 1.00 98.38 111 GLN A N 1
ATOM 831 C CA . GLN A 1 111 ? 8.156 1.864 -2.449 1.00 98.38 111 GLN A CA 1
ATOM 832 C C . GLN A 1 111 ? 7.585 0.623 -3.133 1.00 98.38 111 GLN A C 1
ATOM 834 O O . GLN A 1 111 ? 8.160 0.082 -4.077 1.00 98.38 111 GLN A O 1
ATOM 839 N N . ILE A 1 112 ? 6.430 0.179 -2.648 1.00 98.50 112 ILE A N 1
ATOM 840 C CA . ILE A 1 112 ? 5.654 -0.890 -3.270 1.00 98.50 112 ILE A CA 1
ATOM 841 C C . ILE A 1 112 ? 4.208 -0.438 -3.448 1.00 98.50 112 ILE A C 1
ATOM 843 O O . ILE A 1 112 ? 3.597 0.063 -2.503 1.00 98.50 112 ILE A O 1
ATOM 847 N N . ARG A 1 113 ? 3.657 -0.610 -4.648 1.00 98.62 113 ARG A N 1
ATOM 848 C CA . ARG A 1 113 ? 2.262 -0.313 -4.967 1.00 98.62 113 ARG A CA 1
ATOM 849 C C . ARG A 1 113 ? 1.472 -1.607 -5.078 1.00 98.62 113 ARG A C 1
ATOM 851 O O . ARG A 1 113 ? 1.801 -2.490 -5.865 1.00 98.62 113 ARG A O 1
ATOM 858 N N . VAL A 1 114 ? 0.424 -1.700 -4.273 1.00 98.50 114 VAL A N 1
ATOM 859 C CA . VAL A 1 114 ? -0.345 -2.921 -4.044 1.00 98.50 114 VAL A CA 1
ATOM 860 C C . VAL A 1 114 ? -1.819 -2.645 -4.353 1.00 98.50 114 VAL A C 1
ATOM 862 O O . VAL A 1 114 ? -2.345 -1.634 -3.880 1.00 98.50 114 VAL A O 1
ATOM 865 N N . PRO A 1 115 ? -2.511 -3.506 -5.116 1.00 98.19 115 PRO A N 1
ATOM 866 C CA . PRO A 1 115 ? -3.953 -3.411 -5.304 1.00 98.19 115 PRO A CA 1
ATOM 867 C C . PRO A 1 115 ? -4.698 -3.445 -3.973 1.00 98.19 115 PRO A C 1
ATOM 869 O O . PRO A 1 115 ? -4.393 -4.274 -3.117 1.00 98.19 115 PRO A O 1
ATOM 872 N N . VAL A 1 116 ? -5.714 -2.596 -3.817 1.00 97.62 116 VAL A N 1
ATOM 873 C CA . VAL A 1 116 ? -6.497 -2.472 -2.572 1.00 97.62 116 VAL A CA 1
ATOM 874 C C . VAL A 1 116 ? -6.987 -3.822 -2.004 1.00 97.62 116 VAL A C 1
ATOM 876 O O . VAL A 1 116 ? -6.805 -4.031 -0.803 1.00 97.62 116 VAL A O 1
ATOM 879 N N . PRO A 1 117 ? -7.499 -4.789 -2.803 1.00 96.62 117 PRO A N 1
ATOM 880 C CA . PRO A 1 117 ? -7.912 -6.106 -2.295 1.00 96.62 117 PRO A CA 1
ATOM 881 C C . PRO A 1 117 ? -6.817 -6.921 -1.604 1.00 96.62 117 PRO A C 1
ATOM 883 O O . PRO A 1 117 ? -7.111 -7.833 -0.836 1.00 96.62 117 PRO A O 1
ATOM 886 N N . TRP A 1 118 ? -5.548 -6.640 -1.896 1.00 98.00 118 TRP A N 1
ATOM 887 C CA . TRP A 1 118 ? -4.406 -7.381 -1.356 1.00 98.00 118 TRP A CA 1
ATOM 888 C C . TRP A 1 118 ? -3.798 -6.696 -0.131 1.00 98.00 118 TRP A C 1
ATOM 890 O O . TRP A 1 118 ? -2.732 -7.092 0.343 1.00 98.00 118 TRP A O 1
ATOM 900 N N . VAL A 1 119 ? -4.460 -5.663 0.393 1.00 97.62 119 VAL A N 1
ATOM 901 C CA . VAL A 1 119 ? -3.941 -4.821 1.465 1.00 97.62 119 VAL A CA 1
ATOM 902 C C . VAL A 1 119 ? -4.770 -4.974 2.735 1.00 97.62 119 VAL A C 1
ATOM 904 O O . VAL A 1 119 ? -5.983 -4.797 2.750 1.00 97.62 119 VAL A O 1
ATOM 907 N N . GLY A 1 120 ? -4.087 -5.230 3.849 1.00 95.75 120 GLY A N 1
ATOM 908 C CA . GLY A 1 120 ? -4.640 -5.118 5.195 1.00 95.75 120 GLY A CA 1
ATOM 909 C C . GLY A 1 120 ? -4.563 -3.675 5.686 1.00 95.75 120 GLY A C 1
ATOM 910 O O . GLY A 1 120 ? -3.661 -3.324 6.453 1.00 95.75 120 GLY A O 1
ATOM 911 N N . LEU A 1 121 ? -5.480 -2.823 5.219 1.00 94.44 121 LEU A N 1
ATOM 912 C CA . LEU A 1 121 ? -5.535 -1.426 5.645 1.00 94.44 121 LEU A CA 1
ATOM 913 C C . LEU A 1 121 ? -5.912 -1.310 7.129 1.00 94.44 121 LEU A C 1
ATOM 915 O O . LEU A 1 121 ? -6.756 -2.034 7.654 1.00 94.44 121 LEU A O 1
ATOM 919 N N . SER A 1 122 ? -5.256 -0.379 7.823 1.00 90.94 122 SER A N 1
ATOM 920 C CA . SER A 1 122 ? -5.623 -0.035 9.200 1.00 90.94 122 SER A CA 1
ATOM 921 C C . SER A 1 122 ? -6.917 0.779 9.213 1.00 90.94 122 SER A C 1
ATOM 923 O O . SER A 1 122 ? -7.174 1.509 8.261 1.00 90.94 122 SER A O 1
ATOM 925 N N . GLY A 1 123 ? -7.684 0.735 10.308 1.00 89.00 123 GLY A N 1
ATOM 926 C CA . GLY A 1 123 ? -9.024 1.338 10.363 1.00 89.00 123 GLY A CA 1
ATOM 927 C C . GLY A 1 123 ? -9.100 2.805 9.918 1.00 89.00 123 GLY A C 1
ATOM 928 O O . GLY A 1 123 ? -10.051 3.172 9.240 1.00 89.00 123 GLY A O 1
ATOM 929 N N . TYR A 1 124 ? -8.084 3.626 10.215 1.00 91.06 124 TYR A N 1
ATOM 930 C CA . TYR A 1 124 ? -8.042 5.012 9.732 1.00 91.06 124 TYR A CA 1
ATOM 931 C C . TYR A 1 124 ? -7.896 5.104 8.211 1.00 91.06 124 TYR A C 1
ATOM 933 O O . TYR A 1 124 ? -8.622 5.844 7.558 1.00 91.06 124 TYR A O 1
ATOM 941 N N . THR A 1 125 ? -6.977 4.330 7.634 1.00 94.12 125 THR A N 1
ATOM 942 C CA . THR A 1 125 ? -6.753 4.327 6.185 1.00 94.12 125 THR A CA 1
ATOM 943 C C . THR A 1 125 ? -7.926 3.702 5.439 1.00 94.12 125 THR A C 1
ATOM 945 O O . THR A 1 125 ? -8.303 4.220 4.397 1.00 94.12 125 THR A O 1
ATOM 948 N N . SER A 1 126 ? -8.534 2.640 5.980 1.00 94.19 126 SER A N 1
ATOM 949 C CA . SER A 1 126 ? -9.767 2.059 5.434 1.00 94.19 126 SER A CA 1
ATOM 950 C C . SER A 1 126 ? -10.901 3.079 5.412 1.00 94.19 126 SER A C 1
ATOM 952 O O . SER A 1 126 ? -11.582 3.209 4.401 1.00 94.19 126 SER A O 1
ATOM 954 N N . TYR A 1 127 ? -11.076 3.837 6.499 1.00 92.56 127 TYR A N 1
ATOM 955 C CA . TYR A 1 127 ? -12.090 4.886 6.573 1.00 92.56 127 TYR A CA 1
ATOM 956 C C . TYR A 1 127 ? -11.848 5.989 5.543 1.00 92.56 127 TYR A C 1
ATOM 958 O O . TYR A 1 127 ? -12.769 6.325 4.805 1.00 92.56 127 TYR A O 1
ATOM 966 N N . ILE A 1 128 ? -10.617 6.509 5.442 1.00 93.75 128 ILE A N 1
ATOM 967 C CA . ILE A 1 128 ? -10.277 7.522 4.431 1.00 93.75 128 ILE A CA 1
ATOM 968 C C . ILE A 1 128 ? -10.563 6.982 3.033 1.00 93.75 128 ILE A C 1
ATOM 970 O O . ILE A 1 128 ? -11.249 7.631 2.257 1.00 93.75 128 ILE A O 1
ATOM 974 N N . HIS A 1 129 ? -10.074 5.778 2.729 1.00 95.75 129 HIS A N 1
ATOM 975 C CA . HIS A 1 129 ? -10.247 5.182 1.408 1.00 95.75 129 HIS A CA 1
ATOM 976 C C . HIS A 1 129 ? -11.723 5.019 1.043 1.00 95.75 129 HIS A C 1
ATOM 978 O O . HIS A 1 129 ? -12.114 5.401 -0.051 1.00 95.75 129 HIS A O 1
ATOM 984 N N . THR A 1 130 ? -12.543 4.539 1.980 1.00 93.44 130 THR A N 1
ATOM 985 C CA . THR A 1 130 ? -13.985 4.349 1.757 1.00 93.44 130 THR A CA 1
ATOM 986 C C . THR A 1 130 ? -14.717 5.679 1.602 1.00 93.44 130 THR A C 1
ATOM 988 O O . THR A 1 130 ? -15.498 5.844 0.673 1.00 93.44 130 THR A O 1
ATOM 991 N N . SER A 1 131 ? -14.475 6.629 2.509 1.00 93.12 131 SER A N 1
ATOM 992 C CA . SER A 1 131 ? -15.215 7.898 2.551 1.00 93.12 131 SER A CA 1
ATOM 993 C C . SER A 1 131 ? -14.812 8.867 1.440 1.00 93.12 131 SER A C 1
ATOM 995 O O . SER A 1 131 ? -15.648 9.641 0.991 1.00 93.12 131 SER A O 1
ATOM 997 N N . GLN A 1 132 ? -13.562 8.804 0.975 1.00 95.69 132 GLN A N 1
ATOM 998 C CA . GLN A 1 132 ? -13.026 9.687 -0.064 1.00 95.69 132 GLN A CA 1
ATOM 999 C C . GLN A 1 132 ? -12.797 8.966 -1.394 1.00 95.69 132 GLN A C 1
ATOM 1001 O O . GLN A 1 132 ? -12.117 9.501 -2.262 1.00 95.69 132 GLN A O 1
ATOM 1006 N N . PHE A 1 133 ? -13.342 7.759 -1.585 1.00 96.31 133 PHE A N 1
ATOM 1007 C CA . PHE A 1 133 ? -13.045 6.921 -2.751 1.00 96.31 133 PHE A CA 1
ATOM 1008 C C . PHE A 1 133 ? -13.140 7.683 -4.083 1.00 96.31 133 PHE A C 1
ATOM 1010 O O . PHE A 1 133 ? -12.222 7.630 -4.898 1.00 96.31 133 PHE A O 1
ATOM 1017 N N . HIS A 1 134 ? -14.213 8.449 -4.285 1.00 96.69 134 HIS A N 1
ATOM 1018 C CA . HIS A 1 134 ? -14.428 9.195 -5.527 1.00 96.69 134 HIS A CA 1
ATOM 1019 C C . HIS A 1 134 ? -13.508 10.417 -5.679 1.00 96.69 134 HIS A C 1
ATOM 1021 O O . HIS A 1 134 ? -13.256 10.843 -6.805 1.00 96.69 134 HIS A O 1
ATOM 1027 N N . GLU A 1 135 ? -12.960 10.939 -4.583 1.00 97.31 135 GLU A N 1
ATOM 1028 C CA . GLU A 1 135 ? -11.987 12.040 -4.580 1.00 97.31 135 GLU A CA 1
ATOM 1029 C C . GLU A 1 135 ? -10.555 11.544 -4.838 1.00 97.31 135 GLU A C 1
ATOM 1031 O O . GLU A 1 135 ? -9.695 12.312 -5.270 1.00 97.31 135 GLU A O 1
ATOM 1036 N N . LEU A 1 136 ? -10.283 10.254 -4.604 1.00 97.12 136 LEU A N 1
ATOM 1037 C CA . LEU A 1 136 ? -8.980 9.660 -4.885 1.00 97.12 136 LEU A CA 1
ATOM 1038 C C . LEU A 1 136 ? -8.701 9.600 -6.389 1.00 97.12 136 LEU A C 1
ATOM 1040 O O . LEU A 1 136 ? -9.599 9.403 -7.214 1.00 97.12 136 LEU A O 1
ATOM 1044 N N . SER A 1 137 ? -7.409 9.683 -6.727 1.00 97.50 137 SER A N 1
ATOM 1045 C CA . SER A 1 137 ? -6.926 9.571 -8.104 1.00 97.50 137 SER A CA 1
ATOM 1046 C C . SER A 1 137 ? -7.437 8.276 -8.757 1.00 97.50 137 SER A C 1
ATOM 1048 O O . SER A 1 137 ? -7.177 7.190 -8.218 1.00 97.50 137 SER A O 1
ATOM 1050 N N . PRO A 1 138 ? -8.134 8.358 -9.910 1.00 96.50 138 PRO A N 1
ATOM 1051 C CA . PRO A 1 138 ? -8.587 7.179 -10.646 1.00 96.50 138 PRO A CA 1
ATOM 1052 C C . PRO A 1 138 ? -7.429 6.455 -11.336 1.00 96.50 138 PRO A C 1
ATOM 1054 O O . PRO A 1 138 ? -7.556 5.288 -11.691 1.00 96.50 138 PRO A O 1
ATOM 1057 N N . THR A 1 139 ? -6.295 7.136 -11.509 1.00 96.06 139 THR A N 1
ATOM 1058 C CA . THR A 1 139 ? -5.069 6.557 -12.045 1.00 96.06 139 THR A CA 1
ATOM 1059 C C . THR A 1 139 ? -4.127 6.138 -10.913 1.00 96.06 139 THR A C 1
ATOM 1061 O O . THR A 1 139 ? -3.933 6.917 -9.970 1.00 96.06 139 THR A O 1
ATOM 1064 N N . PRO A 1 140 ? -3.496 4.956 -11.007 1.00 96.56 140 PRO A N 1
ATOM 1065 C CA . PRO A 1 140 ? -3.577 4.019 -12.132 1.00 96.56 140 PRO A CA 1
ATOM 1066 C C . PRO A 1 140 ? -4.877 3.198 -12.158 1.00 96.56 140 PRO A C 1
ATOM 1068 O O . PRO A 1 140 ? -5.517 2.991 -11.127 1.00 96.56 140 PRO A O 1
ATOM 1071 N N . GLU A 1 141 ? -5.233 2.711 -13.353 1.00 96.38 141 GLU A N 1
ATOM 1072 C CA . GLU A 1 141 ? -6.375 1.811 -13.575 1.00 96.38 141 GLU A CA 1
ATOM 1073 C C . GLU A 1 141 ? -6.287 0.550 -12.696 1.00 96.38 141 GLU A C 1
ATOM 1075 O O . GLU A 1 141 ? -5.184 0.168 -12.294 1.00 96.38 141 GLU A O 1
ATOM 1080 N N . PRO A 1 142 ? -7.409 -0.141 -12.415 1.00 96.88 142 PRO A N 1
ATOM 1081 C CA . PRO A 1 142 ? -7.392 -1.387 -11.656 1.00 96.88 142 PRO A CA 1
ATOM 1082 C C . PRO A 1 142 ? -6.372 -2.402 -12.187 1.00 96.88 142 PRO A C 1
ATOM 1084 O O . PRO A 1 142 ? -6.163 -2.515 -13.400 1.00 96.88 142 PRO A O 1
ATOM 1087 N N . HIS A 1 143 ? -5.787 -3.187 -11.273 1.00 97.19 143 HIS A N 1
ATOM 1088 C CA . HIS A 1 143 ? -4.918 -4.312 -11.627 1.00 97.19 143 HIS A CA 1
ATOM 1089 C C . HIS A 1 143 ? -5.601 -5.221 -12.660 1.00 97.19 143 HIS A C 1
ATOM 1091 O O . HIS A 1 143 ? -6.818 -5.418 -12.607 1.00 97.19 143 HIS A O 1
ATOM 1097 N N . ILE A 1 144 ? -4.825 -5.807 -13.578 1.00 96.38 144 ILE A N 1
ATOM 1098 C CA . ILE A 1 144 ? -5.350 -6.559 -14.731 1.00 96.38 144 ILE A CA 1
ATOM 1099 C C . ILE A 1 144 ? -6.332 -7.674 -14.333 1.00 96.38 144 ILE A C 1
ATOM 1101 O O . ILE A 1 144 ? -7.327 -7.891 -15.018 1.00 96.38 144 ILE A O 1
ATOM 1105 N N . MET A 1 145 ? -6.115 -8.305 -13.174 1.00 95.75 145 MET A N 1
ATOM 1106 C CA . MET A 1 145 ? -7.003 -9.336 -12.615 1.00 95.75 145 MET A CA 1
ATOM 1107 C C . MET A 1 145 ? -8.410 -8.831 -12.253 1.00 95.75 145 MET A C 1
ATOM 1109 O O . MET A 1 145 ? -9.335 -9.632 -12.172 1.00 95.75 145 MET A O 1
ATOM 1113 N N . PHE A 1 146 ? -8.589 -7.525 -12.038 1.00 94.62 146 PHE A N 1
ATOM 1114 C CA . PHE A 1 146 ? -9.871 -6.920 -11.661 1.00 94.62 146 PHE A CA 1
ATOM 1115 C C . PHE A 1 146 ? -10.546 -6.163 -12.805 1.00 94.62 146 PHE A C 1
ATOM 1117 O O . PHE A 1 146 ? -11.755 -5.947 -12.749 1.00 94.62 146 PHE A O 1
ATOM 1124 N N . ARG A 1 147 ? -9.806 -5.797 -13.861 1.00 91.00 147 ARG A N 1
ATOM 1125 C CA . ARG A 1 147 ? -10.306 -4.955 -14.964 1.00 91.00 147 ARG A CA 1
ATOM 1126 C C . ARG A 1 147 ? -11.556 -5.520 -15.659 1.00 91.00 147 ARG A C 1
ATOM 1128 O O . ARG A 1 147 ? -12.371 -4.753 -16.147 1.00 91.00 147 ARG A O 1
ATOM 1135 N N . GLY A 1 148 ? -11.718 -6.844 -15.696 1.00 89.19 148 GLY A N 1
ATOM 1136 C CA . GLY A 1 148 ? -12.885 -7.505 -16.299 1.00 89.19 148 GLY A CA 1
ATOM 1137 C C . GLY A 1 148 ? -14.022 -7.839 -15.329 1.00 89.19 148 GLY A C 1
ATOM 1138 O O . GLY A 1 148 ? -15.001 -8.456 -15.740 1.00 89.19 148 GLY A O 1
ATOM 1139 N N . SER A 1 149 ? -13.892 -7.508 -14.043 1.00 92.50 149 SER A N 1
ATOM 1140 C CA . SER A 1 149 ? -14.879 -7.912 -13.041 1.00 92.50 149 SER A CA 1
ATOM 1141 C C . SER A 1 149 ? -16.012 -6.879 -12.909 1.00 92.50 149 SER A C 1
ATOM 1143 O O . SER A 1 149 ? -15.729 -5.681 -12.870 1.00 92.50 149 SER A O 1
ATOM 1145 N N . PRO A 1 150 ? -17.290 -7.308 -12.811 1.00 90.75 150 PRO A N 1
ATOM 1146 C CA . PRO A 1 150 ? -18.437 -6.396 -12.769 1.00 90.75 150 PRO A CA 1
ATOM 1147 C C . PRO A 1 150 ? -18.366 -5.272 -11.721 1.00 90.75 150 PRO A C 1
ATOM 1149 O O . PRO A 1 150 ? -18.746 -4.157 -12.066 1.00 90.75 150 PRO A O 1
ATOM 1152 N N . PRO A 1 151 ? -17.844 -5.487 -10.491 1.00 90.12 151 PRO A N 1
ATOM 1153 C CA . PRO A 1 151 ? -17.755 -4.417 -9.493 1.00 90.12 151 PRO A CA 1
ATOM 1154 C C . PRO A 1 151 ? -16.882 -3.231 -9.926 1.00 90.12 151 PRO A C 1
ATOM 1156 O O . PRO A 1 151 ? -17.024 -2.140 -9.396 1.00 90.12 151 PRO A O 1
ATOM 1159 N N . PHE A 1 152 ? -15.977 -3.437 -10.883 1.00 91.00 152 PHE A N 1
ATOM 1160 C CA . PHE A 1 152 ? -15.021 -2.433 -11.351 1.00 91.00 152 PHE A CA 1
ATOM 1161 C C . PHE A 1 152 ? -15.442 -1.785 -12.674 1.00 91.00 152 PHE A C 1
ATOM 1163 O O . PHE A 1 152 ? -14.711 -0.947 -13.198 1.00 91.00 152 PHE A O 1
ATOM 1170 N N . ALA A 1 153 ? -16.584 -2.193 -13.238 1.00 89.44 153 ALA A N 1
ATOM 1171 C CA . ALA A 1 153 ? -17.082 -1.669 -14.506 1.00 89.44 153 ALA A CA 1
ATOM 1172 C C . ALA A 1 153 ? -17.709 -0.274 -14.360 1.00 89.44 153 ALA A C 1
ATOM 1174 O O . ALA A 1 153 ? -17.702 0.498 -15.317 1.00 89.44 153 ALA A O 1
ATOM 1175 N N . ASP A 1 154 ? -18.243 0.040 -13.179 1.00 92.12 154 ASP A N 1
ATOM 1176 C CA . ASP A 1 154 ? -18.878 1.319 -12.882 1.00 92.12 154 ASP A CA 1
ATOM 1177 C C . ASP A 1 154 ? -17.922 2.235 -12.090 1.00 92.12 154 ASP A C 1
ATOM 1179 O O . ASP A 1 154 ? -17.599 1.922 -10.941 1.00 92.12 154 ASP A O 1
ATOM 1183 N N . PRO A 1 155 ? -17.452 3.361 -12.665 1.00 90.38 155 PRO A N 1
ATOM 1184 C CA . PRO A 1 155 ? -16.551 4.290 -11.981 1.00 90.38 155 PRO A CA 1
ATOM 1185 C C . PRO A 1 155 ? -17.209 5.073 -10.832 1.00 90.38 155 PRO A C 1
ATOM 1187 O O . PRO A 1 155 ? -16.484 5.660 -10.016 1.00 90.38 155 PRO A O 1
ATOM 1190 N N . ASP A 1 156 ? -18.545 5.090 -10.774 1.00 92.69 156 ASP A N 1
ATOM 1191 C CA . ASP A 1 156 ? -19.336 5.792 -9.758 1.00 92.69 156 ASP A CA 1
ATOM 1192 C C . ASP A 1 156 ? -19.721 4.885 -8.583 1.00 92.69 156 ASP A C 1
ATOM 1194 O O . ASP A 1 156 ? -20.243 5.358 -7.574 1.00 92.69 156 ASP A O 1
ATOM 1198 N N . THR A 1 157 ? -19.379 3.598 -8.658 1.00 93.88 157 THR A N 1
ATOM 1199 C CA . THR A 1 157 ? -19.554 2.644 -7.564 1.00 93.88 157 THR A CA 1
ATOM 1200 C C . THR A 1 157 ? -18.203 2.327 -6.923 1.00 93.88 157 THR A C 1
ATOM 1202 O O . THR A 1 157 ? -17.228 2.020 -7.605 1.00 93.88 157 THR A O 1
ATOM 1205 N N . ASN A 1 158 ? -18.121 2.384 -5.591 1.00 93.12 158 ASN A N 1
ATOM 1206 C CA . ASN A 1 158 ? -16.949 1.900 -4.862 1.00 93.12 158 ASN A CA 1
ATOM 1207 C C . ASN A 1 158 ? -17.030 0.365 -4.715 1.00 93.12 158 ASN A C 1
ATOM 1209 O O . ASN A 1 158 ? -17.889 -0.114 -3.975 1.00 93.12 158 ASN A O 1
ATOM 1213 N N . PRO A 1 159 ? -16.143 -0.425 -5.354 1.00 92.88 159 PRO A N 1
ATOM 1214 C CA . PRO A 1 159 ? -16.169 -1.885 -5.237 1.00 92.88 159 PRO A CA 1
ATOM 1215 C C . PRO A 1 159 ? -15.628 -2.396 -3.896 1.00 92.88 159 PRO A C 1
ATOM 1217 O O . PRO A 1 159 ? -15.610 -3.605 -3.661 1.00 92.88 159 PRO A O 1
ATOM 1220 N N . TYR A 1 160 ? -15.111 -1.505 -3.048 1.00 92.38 160 TYR A N 1
ATOM 1221 C CA . TYR A 1 160 ? -14.454 -1.849 -1.800 1.00 92.38 160 TYR A CA 1
ATOM 1222 C C . TYR A 1 160 ? -15.314 -1.445 -0.610 1.00 92.38 160 TYR A C 1
ATOM 1224 O O . TYR A 1 160 ? -15.433 -0.268 -0.269 1.00 92.38 160 TYR A O 1
ATOM 1232 N N . GLU A 1 161 ? -15.833 -2.450 0.082 1.00 85.06 161 GLU A N 1
ATOM 1233 C CA . GLU A 1 161 ? -16.451 -2.283 1.390 1.00 85.06 161 GLU A CA 1
ATOM 1234 C C . GLU A 1 161 ? -15.507 -2.841 2.454 1.00 85.06 161 GLU A C 1
ATOM 1236 O O . GLU A 1 161 ? -15.221 -4.038 2.505 1.00 85.06 161 GLU A O 1
ATOM 1241 N N . PHE A 1 162 ? -14.984 -1.965 3.311 1.00 85.25 162 PHE A N 1
ATOM 1242 C CA . PHE A 1 162 ? -14.236 -2.396 4.487 1.00 85.25 162 PHE A CA 1
ATOM 1243 C C . PHE A 1 162 ? -15.195 -2.519 5.662 1.00 85.25 162 PHE A C 1
ATOM 1245 O O . PHE A 1 162 ? -15.910 -1.571 5.981 1.00 85.25 162 PHE A O 1
ATOM 1252 N N . GLU A 1 163 ? -15.156 -3.654 6.359 1.00 80.19 163 GLU A N 1
ATOM 1253 C CA . GLU A 1 163 ? -15.947 -3.868 7.571 1.00 80.19 163 GLU A CA 1
ATOM 1254 C C . GLU A 1 163 ? -15.474 -2.955 8.720 1.00 80.19 163 GLU A C 1
ATOM 1256 O O . GLU A 1 163 ? -14.674 -3.313 9.598 1.00 80.19 163 GLU A O 1
ATOM 1261 N N . LEU A 1 164 ? -15.994 -1.731 8.735 1.00 79.06 164 LEU A N 1
ATOM 1262 C CA . LEU A 1 164 ? -15.916 -0.811 9.856 1.00 79.06 164 LEU A CA 1
ATOM 1263 C C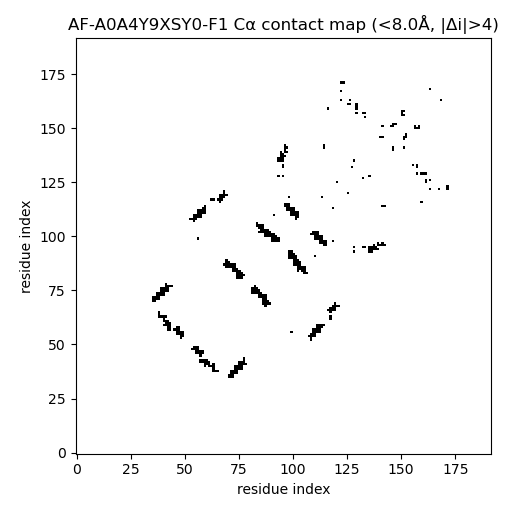 . LEU A 1 164 ? -17.112 -1.080 10.765 1.00 79.06 164 LEU A C 1
ATOM 1265 O O . LEU A 1 164 ? -18.199 -0.547 10.589 1.00 79.06 164 LEU A O 1
ATOM 1269 N N . THR A 1 165 ? -16.907 -1.915 11.783 1.00 82.81 165 THR A N 1
ATOM 1270 C CA . THR A 1 165 ? -17.899 -2.055 12.859 1.00 82.81 165 THR A CA 1
ATOM 1271 C C . THR A 1 165 ? -18.196 -0.674 13.452 1.00 82.81 165 THR A C 1
ATOM 1273 O O . THR A 1 165 ? -17.245 0.061 13.734 1.00 82.81 165 THR A O 1
ATOM 1276 N N . THR A 1 166 ? -19.456 -0.361 13.759 1.00 84.06 166 THR A N 1
ATOM 1277 C CA . THR A 1 166 ? -19.883 0.939 14.319 1.00 84.06 166 THR A CA 1
ATOM 1278 C C . THR A 1 166 ? -19.028 1.389 15.511 1.00 84.06 166 THR A C 1
ATOM 1280 O O . THR A 1 166 ? -18.652 2.551 15.630 1.00 84.06 166 THR A O 1
ATOM 1283 N N . GLY A 1 167 ? -18.617 0.460 16.382 1.00 84.38 167 GLY A N 1
ATOM 1284 C CA . GLY A 1 167 ? -17.733 0.776 17.511 1.00 84.38 167 GLY A CA 1
ATOM 1285 C C . GLY A 1 167 ? -16.319 1.226 17.107 1.00 84.38 167 GLY A C 1
ATOM 1286 O O . GLY A 1 167 ? -15.732 2.079 17.774 1.00 84.38 167 GLY A O 1
ATOM 1287 N N . LYS A 1 168 ? -15.758 0.680 16.019 1.00 83.50 168 LYS A N 1
ATOM 1288 C CA . LYS A 1 168 ? -14.468 1.126 15.459 1.00 83.50 168 LYS A CA 1
ATOM 1289 C C . LYS A 1 168 ? -14.602 2.507 14.832 1.00 83.50 168 LYS A C 1
ATOM 1291 O O . LYS A 1 168 ? -13.707 3.320 15.028 1.00 83.50 168 LYS A O 1
ATOM 1296 N N . GLU A 1 169 ? -15.707 2.768 14.143 1.00 85.31 169 GLU A N 1
ATOM 1297 C CA . GLU A 1 169 ? -15.996 4.072 13.548 1.00 85.31 169 GLU A CA 1
ATOM 1298 C C . GLU A 1 169 ? -16.114 5.163 14.620 1.00 85.31 169 GLU A C 1
ATOM 1300 O O . GLU A 1 169 ? -15.388 6.150 14.563 1.00 85.31 169 GLU A O 1
ATOM 1305 N N . ILE A 1 170 ? -16.911 4.946 15.674 1.00 86.88 170 ILE A N 1
ATOM 1306 C CA . ILE A 1 170 ? -17.049 5.904 16.787 1.00 86.88 170 ILE A CA 1
ATOM 1307 C C . ILE A 1 170 ? -15.690 6.197 17.435 1.00 86.88 170 ILE A C 1
ATOM 1309 O O . ILE A 1 170 ? -15.341 7.355 17.669 1.00 86.88 170 ILE A O 1
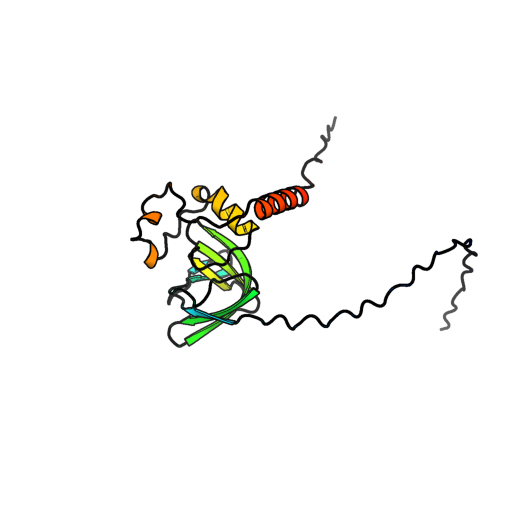ATOM 1313 N N . ARG A 1 171 ? -14.890 5.155 17.705 1.00 86.38 171 ARG A N 1
ATOM 1314 C CA . ARG A 1 171 ? -13.538 5.321 18.268 1.00 86.38 171 ARG A CA 1
ATOM 1315 C C . ARG A 1 171 ? -12.613 6.074 17.320 1.00 86.38 171 ARG A C 1
ATOM 1317 O O . ARG A 1 171 ? -11.781 6.852 17.780 1.00 86.38 171 ARG A O 1
ATOM 1324 N N . LEU A 1 172 ? -12.738 5.834 16.018 1.00 87.62 172 LEU A N 1
ATOM 1325 C CA . LEU A 1 172 ? -11.945 6.513 15.008 1.00 87.62 172 LEU A CA 1
ATOM 1326 C C . LEU A 1 172 ? -12.305 7.999 14.934 1.00 87.62 172 LEU A C 1
ATOM 1328 O O . LEU A 1 172 ? -11.407 8.833 14.997 1.00 87.62 172 LEU A O 1
ATOM 1332 N N . LEU A 1 173 ? -13.597 8.327 14.886 1.00 86.62 173 LEU A N 1
ATOM 1333 C CA . LEU A 1 173 ? -14.091 9.704 14.888 1.00 86.62 173 LEU A CA 1
ATOM 1334 C C . LEU A 1 173 ? -13.688 10.448 16.165 1.00 86.62 173 LEU A C 1
ATOM 1336 O O . LEU A 1 173 ? -13.238 11.590 16.095 1.00 86.62 173 LEU A O 1
ATOM 1340 N N . ALA A 1 174 ? -13.776 9.792 17.327 1.00 88.44 174 ALA A N 1
ATOM 1341 C CA . ALA A 1 174 ? -13.296 10.359 18.585 1.00 88.44 174 ALA A CA 1
ATOM 1342 C C . ALA A 1 174 ? -11.793 10.666 18.519 1.00 88.44 174 ALA A C 1
ATOM 1344 O O . ALA A 1 174 ? -11.372 11.769 18.860 1.00 88.44 174 ALA A O 1
ATOM 1345 N N . LYS A 1 175 ? -10.993 9.723 18.005 1.00 87.19 175 LYS A N 1
ATOM 1346 C CA . LYS A 1 175 ? -9.547 9.902 17.844 1.00 87.19 175 LYS A CA 1
ATOM 1347 C C . LYS A 1 175 ? -9.203 11.026 16.864 1.00 87.19 175 LYS A C 1
ATOM 1349 O O . LYS A 1 175 ? -8.240 11.743 17.105 1.00 87.19 175 LYS A O 1
ATOM 1354 N N . LEU A 1 176 ? -9.980 11.198 15.794 1.00 85.75 176 LEU A N 1
ATOM 1355 C CA . LEU A 1 176 ? -9.775 12.276 14.825 1.00 85.75 176 LEU A CA 1
ATOM 1356 C C . LEU A 1 176 ? -10.022 13.653 15.435 1.00 85.75 176 LEU A C 1
ATOM 1358 O O . LEU A 1 176 ? -9.196 14.542 15.264 1.00 85.75 176 LEU A O 1
ATOM 1362 N N . ARG A 1 177 ? -11.086 13.803 16.230 1.00 87.19 177 ARG A N 1
ATOM 1363 C CA . ARG A 1 177 ? -11.362 15.054 16.955 1.00 87.19 177 ARG A CA 1
ATOM 1364 C C . ARG A 1 177 ? -10.239 15.426 17.920 1.00 87.19 177 ARG A C 1
ATOM 1366 O O . ARG A 1 177 ? -9.921 16.598 18.054 1.00 87.19 177 ARG A O 1
ATOM 1373 N N . THR A 1 178 ? -9.609 14.442 18.562 1.00 88.12 178 THR A N 1
ATOM 1374 C CA . THR A 1 178 ? -8.472 14.687 19.464 1.00 88.12 178 THR A CA 1
ATOM 1375 C C . THR A 1 178 ? -7.197 15.113 18.729 1.00 88.12 178 THR A C 1
ATOM 1377 O O . THR A 1 178 ? -6.350 15.758 19.334 1.00 88.12 178 THR A O 1
ATOM 1380 N N . ILE A 1 179 ? -7.030 14.747 17.452 1.00 80.81 179 ILE A N 1
ATOM 1381 C CA . ILE A 1 179 ? -5.816 15.040 16.665 1.00 80.81 179 ILE A CA 1
ATOM 1382 C C . ILE A 1 179 ? -5.881 16.418 15.979 1.00 80.81 179 ILE A C 1
ATOM 1384 O O . ILE A 1 179 ? -4.840 16.937 15.588 1.00 80.81 179 ILE A O 1
ATOM 1388 N N . SER A 1 180 ? -7.055 17.055 15.910 1.00 74.50 180 SER A N 1
ATOM 1389 C CA . SER A 1 180 ? -7.232 18.410 15.360 1.00 74.50 180 SER A CA 1
ATOM 1390 C C . SER A 1 180 ? -7.408 19.527 16.416 1.00 74.50 180 SER A C 1
ATOM 1392 O O . SER A 1 180 ? -8.331 20.322 16.256 1.00 74.50 180 SER A O 1
ATOM 1394 N N . PRO A 1 181 ? -6.600 19.643 17.495 1.00 63.66 181 PRO A N 1
ATOM 1395 C CA . PRO A 1 181 ? -6.860 20.648 18.524 1.00 63.66 181 PRO A CA 1
ATOM 1396 C C . PRO A 1 181 ? -6.441 22.084 18.164 1.00 63.66 181 PRO A C 1
ATOM 1398 O O . PRO A 1 181 ? -6.731 22.977 18.948 1.00 63.66 181 PRO A O 1
ATOM 1401 N N . GLU A 1 182 ? -5.785 22.360 17.031 1.00 63.16 182 GLU A N 1
ATOM 1402 C CA . GLU A 1 182 ? -5.185 23.686 16.804 1.00 63.16 182 GLU A CA 1
ATOM 1403 C C . GLU A 1 182 ? -5.337 24.179 15.357 1.00 63.16 182 GLU A C 1
ATOM 1405 O O . GLU A 1 182 ? -4.527 23.875 14.485 1.00 63.16 182 GLU A O 1
ATOM 1410 N N . CYS A 1 183 ? -6.391 24.964 15.115 1.00 52.06 183 CYS A N 1
ATOM 1411 C CA . CYS A 1 183 ? -6.434 25.995 14.066 1.00 52.06 183 CYS A CA 1
ATOM 1412 C C . CYS A 1 183 ? -7.369 27.174 14.434 1.00 52.06 183 CYS A C 1
ATOM 1414 O O . CYS A 1 183 ? -7.719 27.967 13.567 1.00 52.06 183 CYS A O 1
ATOM 1416 N N . GLU A 1 184 ? -7.774 27.308 15.704 1.00 53.72 184 GLU A N 1
ATOM 1417 C CA . GLU A 1 184 ? -8.604 28.414 16.220 1.00 53.72 184 GLU A CA 1
ATOM 1418 C C . GLU A 1 184 ? -7.758 29.340 17.110 1.00 53.72 184 GLU A C 1
ATOM 1420 O O . GLU A 1 184 ? -7.955 29.421 18.318 1.00 53.72 184 GLU A O 1
ATOM 1425 N N . GLY A 1 185 ? -6.752 29.994 16.526 1.00 59.06 185 GLY A N 1
ATOM 1426 C CA . GLY A 1 185 ? -5.861 30.883 17.282 1.00 59.06 185 GLY A CA 1
ATOM 1427 C C . GLY A 1 185 ? -5.080 31.894 16.447 1.00 59.06 185 GLY A C 1
ATOM 1428 O O . GLY A 1 185 ? -4.012 32.322 16.871 1.00 59.06 185 GLY A O 1
ATOM 1429 N N . LEU A 1 186 ? -5.566 32.261 15.258 1.00 61.12 186 LEU A N 1
ATOM 1430 C CA . LEU A 1 186 ? -5.097 33.472 14.579 1.00 61.12 186 LEU A CA 1
ATOM 1431 C C . LEU A 1 186 ? -6.021 34.613 15.002 1.00 61.12 186 LEU A C 1
ATOM 1433 O O . LEU A 1 186 ? -6.984 34.935 14.314 1.00 61.12 186 LEU A O 1
ATOM 1437 N N . GLU A 1 187 ? -5.752 35.139 16.195 1.00 71.25 187 GLU A N 1
ATOM 1438 C CA . GLU A 1 187 ? -6.314 36.404 16.658 1.00 71.25 187 GLU A CA 1
ATOM 1439 C C . GLU A 1 187 ? -5.893 37.519 15.690 1.00 71.25 187 GLU A C 1
ATOM 1441 O O . GLU A 1 187 ? -4.721 37.627 15.316 1.00 71.25 187 GLU A O 1
ATOM 1446 N N . GLU A 1 188 ? -6.878 38.311 15.263 1.00 73.94 188 GLU A N 1
ATOM 1447 C CA . GLU A 1 188 ? -6.713 39.559 14.520 1.00 73.94 188 GLU A CA 1
ATOM 1448 C C . GLU A 1 188 ? -5.686 40.451 15.228 1.00 73.94 188 GLU A C 1
ATOM 1450 O O . GLU A 1 188 ? -5.898 40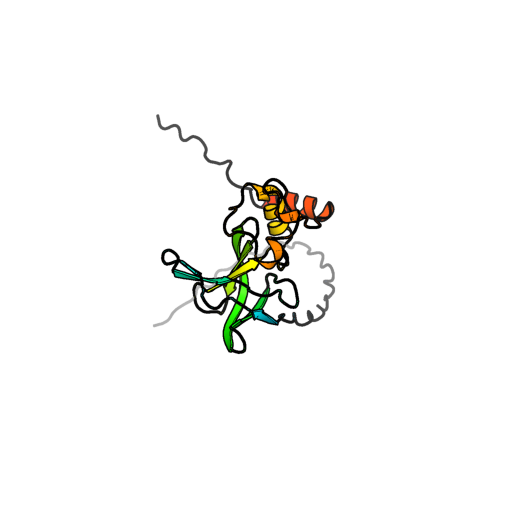.901 16.354 1.00 73.94 188 GLU A O 1
ATOM 1455 N N . HIS A 1 189 ? -4.556 40.699 14.566 1.00 79.25 189 HIS A N 1
ATOM 1456 C CA . HIS A 1 189 ? -3.701 41.831 14.893 1.00 79.25 189 HIS A CA 1
ATOM 1457 C C . HIS A 1 189 ? -4.138 42.984 13.990 1.00 79.25 189 HIS A C 1
ATOM 1459 O O . HIS A 1 189 ? -3.721 43.073 12.835 1.00 79.25 189 HIS A O 1
ATOM 1465 N N . ASP A 1 190 ? -5.054 43.799 14.508 1.00 79.88 190 ASP A N 1
ATOM 1466 C CA . ASP A 1 190 ? -5.346 45.126 13.977 1.00 79.88 190 ASP A CA 1
ATOM 1467 C C . ASP A 1 190 ? -4.159 46.037 14.323 1.00 79.88 190 ASP A C 1
ATOM 1469 O O . ASP A 1 190 ? -3.990 46.439 15.475 1.00 79.88 190 ASP A O 1
ATOM 1473 N N . ASP A 1 191 ? -3.313 46.325 13.334 1.00 79.62 191 ASP A N 1
ATOM 1474 C CA . ASP A 1 191 ? -2.346 47.421 13.409 1.00 79.62 191 ASP A CA 1
ATOM 147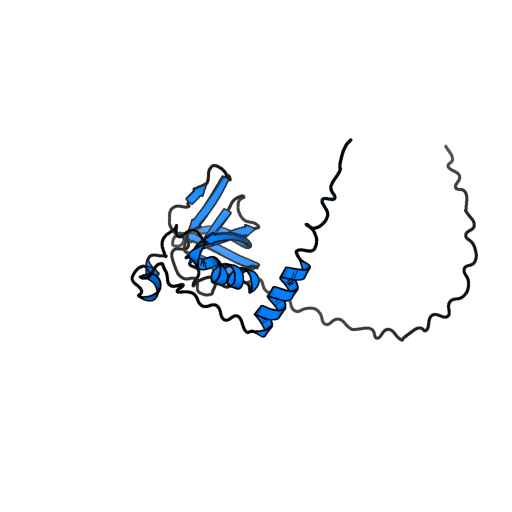5 C C . ASP A 1 191 ? -3.015 48.706 12.881 1.00 79.62 191 ASP A C 1
ATOM 1477 O O . ASP A 1 191 ? -3.378 48.790 11.702 1.00 79.62 191 ASP A O 1
ATOM 1481 N N . ASP A 1 192 ? -3.179 49.670 13.795 1.00 77.00 192 ASP A N 1
ATOM 1482 C CA . ASP A 1 192 ? -3.580 51.077 13.590 1.00 77.00 192 ASP A CA 1
ATOM 1483 C C . ASP A 1 192 ? -2.555 51.895 12.771 1.00 77.00 192 ASP A C 1
ATOM 1485 O O . ASP A 1 192 ? -1.326 51.733 12.979 1.00 77.00 192 ASP A O 1
#